Protein AF-A0A1M7CN98-F1 (afdb_monomer_lite)

Sequence (234 aa):
HCIISLCTLFSIPISFFHNKYIFCKPILGRDTKRKKALYYIVGLISFFTLLPFGLKFINFMFYKSEDFYNIISRFFYGTKFNCLGIGTFIGFLFFRNKEYINKILFKYNLLTLVLTILPFVLWFFQFRTDHLNDEIYAVLFAFSIYNIVQHPNIHIDNSITRFLGKISYGIYLYHWIIVIVLVRYIPKMDNIAIYNLVLYSAILSATIFISWISFVTYERFFLNLKKRYDTIKR

Foldseek 3Di:
DLLLLVCLQPDPDCVVVVVVVVVCVVVDDDPPCLVVVLVVLVVVLCCLVCVLVVVVVCCVVPNVDPVVSVVVVCVSVVRLVNLVSLLVNLVSVCVVPVVVVCCVCVVCVVNLVCLQCVLVVCVVVVDDDDPCVSVVSSNSVSSNSVSQPPPPVRDQPDPVSNVCSQLSNQLVVCLVVLLVVLVVPQDDDPPPVVSVVVSVVSSVVVSSVRSVVCSVPVVVVVVVVVVVVVVVVD

Organism: NCBI:txid1302687

Radius of gyration: 21.24 Å; chains: 1; bounding box: 60×47×58 Å

Secondary structure (DSSP, 8-state):
-HHHHHHHHHSTTHHHHHHHHHHTTTT--TTTTHHHHHHHHHHHHHHHHHHHHHHHHHHHHH---HHHHHHHHHHHHHTTHHHHHHHHHHHHHHHHSHHHHHHHHHH-HHHHHHHHHHHHHHHHTT---SS-HHHHHHHHHHHHHHHHHH-TT-----HHHHHHHHHHHHHHHHHHHHHHHHHHHSPPPS-HHHHHHHHHHHHHHHHHHHHHHHHHHHHHHHHHHHHHHHHTT-

Structure (mmCIF, N/CA/C/O backbone):
data_AF-A0A1M7CN98-F1
#
_entry.id   AF-A0A1M7CN98-F1
#
loop_
_atom_site.group_PDB
_atom_site.id
_atom_site.type_symbol
_atom_site.label_atom_id
_atom_site.label_alt_id
_atom_site.label_comp_id
_atom_site.label_asym_id
_atom_site.label_entity_id
_atom_site.label_seq_id
_atom_site.pdbx_PDB_ins_code
_atom_site.Cartn_x
_atom_site.Cartn_y
_atom_site.Cartn_z
_atom_site.occupancy
_atom_site.B_iso_or_equiv
_atom_site.auth_seq_id
_atom_site.auth_comp_id
_atom_site.auth_asym_id
_atom_site.auth_atom_id
_atom_site.pdbx_PDB_model_num
ATOM 1 N N . HIS A 1 1 ? -16.337 -3.698 7.549 1.00 29.44 1 HIS A N 1
ATOM 2 C CA . HIS A 1 1 ? -16.267 -3.928 6.092 1.00 29.44 1 HIS A CA 1
ATOM 3 C C . HIS A 1 1 ? -15.671 -2.727 5.353 1.00 29.44 1 HIS A C 1
ATOM 5 O O . HIS A 1 1 ? -14.762 -2.954 4.572 1.00 29.44 1 HIS A O 1
ATOM 11 N N . CYS A 1 2 ? -16.060 -1.482 5.664 1.00 23.36 2 CYS A N 1
ATOM 12 C CA . CYS A 1 2 ? -15.520 -0.276 5.010 1.00 23.36 2 CYS A CA 1
ATOM 13 C C . CYS A 1 2 ? -14.027 0.024 5.321 1.00 23.36 2 CYS A C 1
ATOM 15 O O . CYS A 1 2 ? -13.242 0.196 4.396 1.00 23.36 2 CYS A O 1
ATOM 17 N N . ILE A 1 3 ? -13.584 -0.086 6.587 1.00 28.44 3 ILE A N 1
ATOM 18 C CA . ILE A 1 3 ? -12.156 0.077 6.984 1.00 28.44 3 ILE A CA 1
ATOM 19 C C . ILE A 1 3 ? -11.229 -0.882 6.210 1.00 28.44 3 ILE A C 1
ATOM 21 O O . ILE A 1 3 ? -10.121 -0.532 5.828 1.00 28.44 3 ILE A O 1
ATOM 25 N N . ILE A 1 4 ? -11.715 -2.090 5.916 1.00 30.48 4 ILE A N 1
ATOM 26 C CA . ILE A 1 4 ? -10.944 -3.143 5.240 1.00 30.48 4 ILE A CA 1
ATOM 27 C C . ILE A 1 4 ? -10.796 -2.845 3.737 1.00 30.48 4 ILE A C 1
ATOM 29 O O . ILE A 1 4 ? -9.824 -3.282 3.135 1.00 30.48 4 ILE A O 1
ATOM 33 N N . SER A 1 5 ? -11.727 -2.086 3.145 1.00 26.69 5 SER A N 1
ATOM 34 C CA . SER A 1 5 ? -11.745 -1.763 1.712 1.00 26.69 5 SER A CA 1
ATOM 35 C C . SER A 1 5 ? -10.930 -0.517 1.348 1.00 26.69 5 SER A C 1
ATOM 37 O O . SER A 1 5 ? -10.594 -0.354 0.180 1.00 26.69 5 SER A O 1
ATOM 39 N N . LEU A 1 6 ? -10.617 0.360 2.313 1.00 29.48 6 LEU A N 1
ATOM 40 C CA . LEU A 1 6 ? -9.651 1.450 2.112 1.00 29.48 6 LEU A CA 1
ATOM 41 C C . LEU A 1 6 ? -8.218 1.024 2.420 1.00 29.48 6 LEU A C 1
ATOM 43 O O . LEU A 1 6 ? -7.299 1.469 1.738 1.00 29.48 6 LEU A O 1
ATOM 47 N N . CYS A 1 7 ? -8.005 0.126 3.388 1.00 31.19 7 CYS A N 1
ATOM 48 C CA . CYS A 1 7 ? -6.660 -0.389 3.636 1.00 31.19 7 CYS A CA 1
ATOM 49 C C . CYS A 1 7 ? -6.089 -1.155 2.426 1.00 31.19 7 CYS A C 1
ATOM 51 O O . CYS A 1 7 ? -4.876 -1.171 2.240 1.00 31.19 7 CYS A O 1
ATOM 53 N N . THR A 1 8 ? -6.935 -1.719 1.555 1.00 35.84 8 THR A N 1
ATOM 54 C CA . THR A 1 8 ? -6.508 -2.359 0.296 1.00 35.84 8 THR A CA 1
ATOM 55 C C . THR A 1 8 ? -6.075 -1.378 -0.798 1.00 35.84 8 THR A C 1
ATOM 57 O O . THR A 1 8 ? -5.519 -1.820 -1.802 1.00 35.84 8 THR A O 1
ATOM 60 N N . LEU A 1 9 ? -6.316 -0.071 -0.639 1.00 30.98 9 LEU A N 1
ATOM 61 C CA . LEU A 1 9 ? -5.957 0.957 -1.625 1.00 30.98 9 LEU A CA 1
ATOM 62 C C . LEU A 1 9 ? -4.551 1.539 -1.408 1.00 30.98 9 LEU A C 1
ATOM 64 O O . LEU A 1 9 ? -3.928 1.939 -2.383 1.00 30.98 9 LEU A O 1
ATOM 68 N N . PHE A 1 10 ? -4.029 1.543 -0.173 1.00 32.62 10 PHE A N 1
ATOM 69 C CA . PHE A 1 10 ? -2.743 2.192 0.145 1.00 32.62 10 PHE A CA 1
ATOM 70 C C . PHE A 1 10 ? -1.689 1.302 0.824 1.00 32.62 10 PHE A C 1
ATOM 72 O O . PHE A 1 10 ? -0.565 1.751 1.032 1.00 32.62 10 PHE A O 1
ATOM 79 N N . SER A 1 11 ? -1.974 0.033 1.137 1.00 30.61 11 SER A N 1
ATOM 80 C CA . SER A 1 11 ? -0.950 -0.905 1.626 1.00 30.61 11 SER A CA 1
ATOM 81 C C . SER A 1 11 ? -1.285 -2.368 1.298 1.00 30.61 11 SER A C 1
ATOM 83 O O . SER A 1 11 ? -2.142 -3.014 1.896 1.00 30.61 11 SER A O 1
ATOM 85 N N . ILE A 1 12 ? -0.572 -2.867 0.292 1.00 39.41 12 ILE A N 1
ATOM 86 C CA . ILE A 1 12 ? -0.012 -4.221 0.132 1.00 39.41 12 ILE A CA 1
ATOM 87 C C . ILE A 1 12 ? -0.037 -5.063 1.441 1.00 39.41 12 ILE A C 1
ATOM 89 O O . ILE A 1 12 ? 0.456 -4.569 2.453 1.00 39.41 12 ILE A O 1
ATOM 93 N N . PRO A 1 13 ? -0.409 -6.365 1.477 1.00 41.41 13 PRO A N 1
ATOM 94 C CA . PRO A 1 13 ? -1.471 -7.125 0.804 1.00 41.41 13 PRO A CA 1
ATOM 95 C C . PRO A 1 13 ? -2.544 -7.644 1.809 1.00 41.41 13 PRO A C 1
ATOM 97 O O . PRO A 1 13 ? -2.438 -8.737 2.364 1.00 41.41 13 PRO A O 1
ATOM 100 N N . ILE A 1 14 ? -3.639 -6.911 2.035 1.00 36.50 14 ILE A N 1
ATOM 101 C CA . ILE A 1 14 ? -4.678 -7.301 3.026 1.00 36.50 14 ILE A CA 1
ATOM 102 C C . ILE A 1 14 ? -5.662 -8.361 2.503 1.00 36.50 14 ILE A C 1
ATOM 104 O O . ILE A 1 14 ? -6.343 -9.040 3.269 1.00 36.50 14 ILE A O 1
ATOM 108 N N . SER A 1 15 ? -5.714 -8.593 1.200 1.00 33.00 15 SER A N 1
ATOM 109 C CA . SER A 1 15 ? -6.588 -9.583 0.548 1.00 33.00 15 SER A CA 1
ATOM 110 C C . SER A 1 15 ? -6.086 -11.024 0.657 1.00 33.00 15 SER A C 1
ATOM 112 O O . SER A 1 15 ? -6.920 -11.931 0.697 1.00 33.00 15 SER A O 1
ATOM 114 N N . PHE A 1 16 ? -4.779 -11.253 0.857 1.00 31.02 16 PHE A N 1
ATOM 115 C CA . PHE A 1 16 ? -4.296 -12.564 1.324 1.00 31.02 16 PHE A CA 1
ATOM 116 C C . PHE A 1 16 ? -4.908 -12.892 2.695 1.00 31.02 16 PHE A C 1
ATOM 118 O O . PHE A 1 16 ? -5.262 -14.033 2.992 1.00 31.02 16 PHE A O 1
ATOM 125 N N . PHE A 1 17 ? -5.145 -11.852 3.498 1.00 34.50 17 PHE A N 1
ATOM 126 C CA . PHE A 1 17 ? -5.865 -11.944 4.753 1.00 34.50 17 PHE A CA 1
ATOM 127 C C . PHE A 1 17 ? -7.387 -11.854 4.607 1.00 34.50 17 PHE A C 1
ATOM 129 O O . PHE A 1 17 ? -8.061 -12.366 5.479 1.00 34.50 17 PHE A O 1
ATOM 136 N N . HIS A 1 18 ? -7.990 -11.325 3.540 1.00 34.50 18 HIS A N 1
ATOM 137 C CA . HIS A 1 18 ? -9.455 -11.385 3.383 1.00 34.50 18 HIS A CA 1
ATOM 138 C C . HIS A 1 18 ? -9.936 -12.837 3.204 1.00 34.50 18 HIS A C 1
ATOM 140 O O . HIS A 1 18 ? -10.950 -13.225 3.786 1.00 34.50 18 HIS A O 1
ATOM 146 N N . ASN A 1 19 ? -9.143 -13.672 2.517 1.00 28.41 19 ASN A N 1
ATOM 147 C CA . ASN A 1 19 ? -9.380 -15.119 2.449 1.00 28.41 19 ASN A CA 1
ATOM 148 C C . ASN A 1 19 ? -8.966 -15.846 3.750 1.00 28.41 19 ASN A C 1
ATOM 150 O O . ASN A 1 19 ? -9.653 -16.770 4.188 1.00 28.41 19 ASN A O 1
ATOM 154 N N . LYS A 1 20 ? -7.915 -15.385 4.452 1.00 30.02 20 LYS A N 1
ATOM 155 C CA . LYS A 1 20 ? -7.485 -15.958 5.749 1.00 30.02 20 LYS A CA 1
ATOM 156 C C . LYS A 1 20 ? -8.295 -15.503 6.973 1.00 30.02 20 LYS A C 1
ATOM 158 O O . LYS A 1 20 ? -8.379 -16.258 7.928 1.00 30.02 20 LYS A O 1
ATOM 163 N N . TYR A 1 21 ? -8.941 -14.339 6.977 1.00 36.22 21 TYR A N 1
ATOM 164 C CA . TYR A 1 21 ? -9.822 -13.858 8.054 1.00 36.22 21 TYR A CA 1
ATOM 165 C C . TYR A 1 21 ? -11.163 -14.593 8.033 1.00 36.22 21 TYR A C 1
ATOM 167 O O . TYR A 1 21 ? -11.787 -14.749 9.080 1.00 36.22 21 TYR A O 1
ATOM 175 N N . ILE A 1 22 ? -11.580 -15.112 6.871 1.00 38.16 22 ILE A N 1
ATOM 176 C CA . ILE A 1 22 ? -12.674 -16.086 6.783 1.00 38.16 22 ILE A CA 1
ATOM 177 C C . ILE A 1 22 ? -12.202 -17.461 7.283 1.00 38.16 22 ILE A C 1
ATOM 179 O O . ILE A 1 22 ? -12.939 -18.111 8.020 1.00 38.16 22 ILE A O 1
ATOM 183 N N . PHE A 1 23 ? -10.951 -17.857 7.015 1.00 30.03 23 PHE A N 1
ATOM 184 C CA . PHE A 1 23 ? -10.357 -19.073 7.596 1.00 30.03 23 PHE A CA 1
ATOM 185 C C . PHE A 1 23 ? -10.085 -18.968 9.111 1.00 30.03 23 PHE A C 1
ATOM 187 O O . PHE A 1 23 ? -10.082 -19.969 9.816 1.00 30.03 23 PHE A O 1
ATOM 194 N N . CYS A 1 24 ? -9.911 -17.754 9.639 1.00 32.72 24 CYS A N 1
ATOM 195 C CA . CYS A 1 24 ? -9.728 -17.459 11.064 1.00 32.72 24 CYS A CA 1
ATOM 196 C C . CYS A 1 24 ? -11.056 -17.122 11.773 1.00 32.72 24 CYS A C 1
ATOM 198 O O . CYS A 1 24 ? -11.091 -16.833 12.970 1.00 32.72 24 CYS A O 1
ATOM 200 N N . LYS A 1 25 ? -12.179 -17.183 11.050 1.00 36.78 25 LYS A N 1
ATOM 201 C CA . LYS A 1 25 ? -13.529 -17.028 11.601 1.00 36.78 25 LYS A CA 1
ATOM 202 C C . LYS A 1 25 ? -13.985 -18.200 12.493 1.00 36.78 25 LYS A C 1
ATOM 204 O O . LYS A 1 25 ? -14.744 -17.926 13.417 1.00 36.78 25 LYS A O 1
ATOM 209 N N . PRO A 1 26 ? -13.528 -19.461 12.326 1.00 35.41 26 PRO A N 1
ATOM 210 C CA . PRO A 1 26 ? -13.838 -20.531 13.275 1.00 35.41 26 PRO A CA 1
ATOM 211 C C . PRO A 1 26 ? -12.985 -20.480 14.557 1.00 35.41 26 PRO A C 1
ATOM 213 O O . PRO A 1 26 ? -13.330 -21.132 15.537 1.00 35.41 26 PRO A O 1
ATOM 216 N N . ILE A 1 27 ? -11.876 -19.725 14.584 1.00 39.34 27 ILE A N 1
ATOM 217 C CA . ILE A 1 27 ? -10.902 -19.762 15.695 1.00 39.34 27 ILE A CA 1
ATOM 218 C C . ILE A 1 27 ? -11.157 -18.654 16.737 1.00 39.34 27 ILE A C 1
ATOM 220 O O . ILE A 1 27 ? -10.889 -18.850 17.931 1.00 39.34 27 ILE A O 1
ATOM 224 N N . LEU A 1 28 ? -11.748 -17.520 16.337 1.00 42.53 28 LEU A N 1
ATOM 225 C CA . LEU A 1 28 ? -12.113 -16.428 17.249 1.00 42.53 28 LEU A CA 1
ATOM 226 C C . LEU A 1 28 ? -13.471 -16.664 17.942 1.00 42.53 28 LEU A C 1
ATOM 228 O O . LEU A 1 28 ? -14.504 -16.109 17.576 1.00 42.53 28 LEU A O 1
ATOM 232 N N . GLY A 1 29 ? -13.430 -17.469 19.007 1.00 38.81 29 GLY A N 1
ATOM 233 C CA . GLY A 1 29 ? -14.454 -17.508 20.060 1.00 38.81 29 GLY A CA 1
ATOM 234 C C . GLY A 1 29 ? -14.499 -16.206 20.882 1.00 38.81 29 GLY A C 1
ATOM 235 O O . GLY A 1 29 ? -13.483 -15.529 21.050 1.00 38.81 29 GLY A O 1
ATOM 236 N N . ARG A 1 30 ? -15.696 -15.861 21.370 1.00 45.16 30 ARG A N 1
ATOM 237 C CA . ARG A 1 30 ? -16.252 -14.496 21.341 1.00 45.16 30 ARG A CA 1
ATOM 238 C C . ARG A 1 30 ? -15.633 -13.432 22.257 1.00 45.16 30 ARG A C 1
ATOM 240 O O . ARG A 1 30 ? -15.610 -12.288 21.811 1.00 45.16 30 ARG A O 1
ATOM 247 N N . ASP A 1 31 ? -15.051 -13.745 23.419 1.00 48.75 31 ASP A N 1
ATOM 248 C CA . ASP A 1 31 ? -14.500 -12.687 24.300 1.00 48.75 31 ASP A CA 1
ATOM 249 C C . ASP A 1 31 ? -13.177 -13.024 25.014 1.00 48.75 31 ASP A C 1
ATOM 251 O O . ASP A 1 31 ? -12.262 -12.197 25.024 1.00 48.75 31 ASP A O 1
ATOM 255 N N . THR A 1 32 ? -12.960 -14.254 25.486 1.00 41.62 32 THR A N 1
ATOM 256 C CA . THR A 1 32 ? -11.735 -14.620 26.237 1.00 41.62 32 THR A CA 1
ATOM 257 C C . THR A 1 32 ? -10.487 -14.803 25.351 1.00 41.62 32 THR A C 1
ATOM 259 O O . THR A 1 32 ? -9.355 -14.717 25.827 1.00 41.62 32 THR A O 1
ATOM 262 N N . LYS A 1 33 ? -10.655 -15.002 24.033 1.00 51.84 33 LYS A N 1
ATOM 263 C CA . LYS A 1 33 ? -9.552 -15.194 23.064 1.00 51.84 33 LYS A CA 1
ATOM 264 C C . LYS A 1 33 ? -8.994 -13.884 22.475 1.00 51.84 33 LYS A C 1
ATOM 266 O O . LYS A 1 33 ? -7.972 -13.914 21.791 1.00 51.84 33 LYS A O 1
ATOM 271 N N . ARG A 1 34 ? -9.600 -12.724 22.769 1.00 58.47 34 ARG A N 1
ATOM 272 C CA . ARG A 1 34 ? -9.213 -11.421 22.181 1.00 58.47 34 ARG A CA 1
ATOM 273 C C . ARG A 1 34 ? -7.854 -10.901 22.660 1.00 58.47 34 ARG A C 1
ATOM 275 O O . ARG A 1 34 ? -7.105 -10.350 21.861 1.00 58.47 34 ARG A O 1
ATOM 282 N N . LYS A 1 35 ? -7.503 -11.103 23.939 1.00 61.03 35 LYS A N 1
ATOM 283 C CA . LYS A 1 35 ? -6.165 -10.748 24.459 1.00 61.03 35 LYS A CA 1
ATOM 284 C C . LYS A 1 35 ? -5.079 -11.652 23.864 1.00 61.03 35 LYS A C 1
ATOM 286 O O . LYS A 1 35 ? -4.031 -11.155 23.473 1.00 61.03 35 LYS A O 1
ATOM 291 N N . LYS A 1 36 ? -5.364 -12.952 23.701 1.00 65.25 36 LYS A N 1
ATOM 292 C CA . LYS A 1 36 ? -4.445 -13.911 23.061 1.00 65.25 36 LYS A CA 1
ATOM 293 C C . LYS A 1 36 ? -4.170 -13.553 21.595 1.00 65.25 36 LYS A C 1
ATOM 295 O O . LYS A 1 36 ? -3.030 -13.642 21.166 1.00 65.25 36 LYS A O 1
ATOM 300 N N . ALA A 1 37 ? -5.171 -13.068 20.854 1.00 66.31 37 ALA A N 1
ATOM 301 C CA . ALA A 1 37 ? -4.988 -12.606 19.474 1.00 66.31 37 ALA A CA 1
ATOM 302 C C . ALA A 1 37 ? -3.969 -11.456 19.348 1.00 66.31 37 ALA A C 1
ATOM 304 O O . ALA A 1 37 ? -3.143 -11.482 18.441 1.00 66.31 37 ALA A O 1
ATOM 305 N N . LEU A 1 38 ? -3.976 -10.493 20.278 1.00 68.88 38 LEU A N 1
ATOM 306 C CA . LEU A 1 38 ? -2.960 -9.432 20.326 1.00 68.88 38 LEU A CA 1
ATOM 307 C C . LEU A 1 38 ? -1.558 -9.995 20.560 1.00 68.88 38 LEU A C 1
ATOM 309 O O . LEU A 1 38 ? -0.638 -9.611 19.847 1.00 68.88 38 LEU A O 1
ATOM 313 N N . TYR A 1 39 ? -1.403 -10.932 21.501 1.00 74.62 39 TYR A N 1
ATOM 314 C CA . TYR A 1 39 ? -0.116 -11.594 21.732 1.00 74.62 39 TYR A CA 1
ATOM 315 C C . TYR A 1 39 ? 0.370 -12.366 20.502 1.00 74.62 39 TYR A C 1
ATOM 317 O O . TYR A 1 39 ? 1.554 -12.306 20.197 1.00 74.62 39 TYR A O 1
ATOM 325 N N . TYR A 1 40 ? -0.519 -13.024 19.751 1.00 74.31 40 TYR A N 1
ATOM 326 C CA . TYR A 1 40 ? -0.137 -13.679 18.495 1.00 74.31 40 TYR A CA 1
ATOM 327 C C . TYR A 1 40 ? 0.285 -12.678 17.413 1.00 74.31 40 TYR A C 1
ATOM 329 O O . TYR A 1 40 ? 1.258 -12.936 16.717 1.00 74.31 40 TYR A O 1
ATOM 337 N N . ILE A 1 41 ? -0.402 -11.537 17.275 1.00 71.25 41 ILE A N 1
ATOM 338 C CA . ILE A 1 41 ? -0.041 -10.501 16.289 1.00 71.25 41 ILE A CA 1
ATOM 339 C C . ILE A 1 41 ? 1.305 -9.862 16.649 1.00 71.25 41 ILE A C 1
ATOM 341 O O . ILE A 1 41 ? 2.180 -9.765 15.796 1.00 71.25 41 ILE A O 1
ATOM 345 N N . VAL A 1 42 ? 1.494 -9.468 17.911 1.00 77.25 42 VAL A N 1
ATOM 346 C CA . VAL A 1 42 ? 2.754 -8.880 18.393 1.00 77.25 42 VAL A CA 1
ATOM 347 C C . VAL A 1 42 ? 3.888 -9.900 18.331 1.00 77.25 42 VAL A C 1
ATOM 349 O O . VAL A 1 42 ? 4.983 -9.562 17.895 1.00 77.25 42 VAL A O 1
ATOM 352 N N . GLY A 1 43 ? 3.623 -11.154 18.704 1.00 77.19 43 GLY A N 1
ATOM 353 C CA . GLY A 1 43 ? 4.581 -12.250 18.590 1.00 77.19 43 GLY A CA 1
ATOM 354 C C . GLY A 1 43 ? 4.991 -12.506 17.142 1.00 77.19 43 GLY A C 1
ATOM 355 O O . GLY A 1 43 ? 6.170 -12.689 16.876 1.00 77.19 43 GLY A O 1
ATOM 356 N N . LEU A 1 44 ? 4.048 -12.437 16.200 1.00 75.81 44 LEU A N 1
ATOM 357 C CA . LEU A 1 44 ? 4.320 -12.580 14.773 1.00 75.81 44 LEU A CA 1
ATOM 358 C C . LEU A 1 44 ? 5.173 -11.420 14.244 1.00 75.81 44 LEU A C 1
ATOM 360 O O . LEU A 1 44 ? 6.172 -11.673 13.584 1.00 75.81 44 LEU A O 1
ATOM 364 N N . ILE A 1 45 ? 4.832 -10.168 14.571 1.00 75.00 45 ILE A N 1
ATOM 365 C CA . ILE A 1 45 ? 5.629 -8.992 14.175 1.00 75.00 45 ILE A CA 1
ATOM 366 C C . ILE A 1 45 ? 7.038 -9.087 14.765 1.00 75.00 45 ILE A C 1
ATOM 368 O O . ILE A 1 45 ? 8.015 -8.971 14.038 1.00 75.00 45 ILE A O 1
ATOM 372 N N . SER A 1 46 ? 7.146 -9.363 16.067 1.00 77.81 46 SER A N 1
ATOM 373 C CA . SER A 1 46 ? 8.432 -9.509 16.754 1.00 77.81 46 SER A CA 1
ATOM 374 C C . SER A 1 46 ? 9.272 -10.630 16.141 1.00 77.81 46 SER A C 1
ATOM 376 O O . SER A 1 46 ? 10.450 -10.434 15.860 1.00 77.81 46 SER A O 1
ATOM 378 N N . PHE A 1 47 ? 8.658 -11.777 15.841 1.00 79.44 47 PHE A N 1
ATOM 379 C CA . PHE A 1 47 ? 9.322 -12.890 15.170 1.00 79.44 47 PHE A CA 1
ATOM 380 C C . PHE A 1 47 ? 9.857 -12.489 13.792 1.00 79.44 47 PHE A C 1
ATOM 382 O O . PHE A 1 47 ? 11.032 -12.709 13.520 1.00 79.44 47 PHE A O 1
ATOM 389 N N . PHE A 1 48 ? 9.041 -11.855 12.944 1.00 73.00 48 PHE A N 1
ATOM 390 C CA . PHE A 1 48 ? 9.468 -11.428 11.608 1.00 73.00 48 PHE A CA 1
ATOM 391 C C . PHE A 1 48 ? 10.536 -10.329 11.634 1.00 73.00 48 PHE A C 1
ATOM 393 O O . PHE A 1 48 ? 11.415 -10.337 10.774 1.00 73.00 48 PHE A O 1
ATOM 400 N N . THR A 1 49 ? 10.519 -9.440 12.629 1.00 74.81 49 THR A N 1
ATOM 401 C CA . THR A 1 49 ? 11.568 -8.430 12.819 1.00 74.81 49 THR A CA 1
ATOM 402 C C . THR A 1 49 ? 12.863 -9.042 13.349 1.00 74.81 49 THR A C 1
ATOM 404 O O . THR A 1 49 ? 13.931 -8.663 12.887 1.00 74.81 49 THR A O 1
ATOM 407 N N . LEU A 1 50 ? 12.804 -9.993 14.287 1.00 76.00 50 LEU A N 1
ATOM 408 C CA . LEU A 1 50 ? 13.989 -10.605 14.907 1.00 76.00 50 LEU A CA 1
ATOM 409 C C . LEU A 1 50 ? 14.669 -11.652 14.019 1.00 76.00 50 LEU A C 1
ATOM 411 O O . LEU A 1 50 ? 15.879 -11.843 14.118 1.00 76.00 50 LEU A O 1
ATOM 415 N N . LEU A 1 51 ? 13.921 -12.316 13.139 1.00 77.19 51 LEU A N 1
ATOM 416 C CA . LEU A 1 51 ? 14.431 -13.358 12.250 1.00 77.19 51 LEU A CA 1
ATOM 417 C C . LEU A 1 51 ? 15.623 -12.902 11.379 1.00 77.19 51 LEU A C 1
ATOM 419 O O . LEU A 1 51 ? 16.640 -13.595 11.407 1.00 77.19 51 LEU A O 1
ATOM 423 N N . PRO A 1 52 ? 15.599 -11.757 10.663 1.00 71.12 52 PRO A N 1
ATOM 424 C CA . PRO A 1 52 ? 16.758 -11.303 9.889 1.00 71.12 52 PRO A CA 1
ATOM 425 C C . PRO A 1 52 ? 17.978 -10.974 10.766 1.00 71.12 52 PRO A C 1
ATOM 427 O O . PRO A 1 52 ? 19.105 -11.250 10.354 1.00 71.12 52 PRO A O 1
ATOM 430 N N . PHE A 1 53 ? 17.781 -10.459 11.988 1.00 74.06 53 PHE A N 1
ATOM 431 C CA . PHE A 1 53 ? 18.878 -10.249 12.945 1.00 74.06 53 PHE A CA 1
ATOM 432 C C . PHE A 1 53 ? 19.475 -11.578 13.423 1.00 74.06 53 PHE A C 1
ATOM 434 O O . PHE A 1 53 ? 20.696 -11.723 13.460 1.00 74.06 53 PHE A O 1
ATOM 441 N N . GLY A 1 54 ? 18.629 -12.568 13.725 1.00 74.31 54 GLY A N 1
ATOM 442 C CA . GLY A 1 54 ? 19.060 -13.917 14.093 1.00 74.31 54 GLY A CA 1
ATOM 443 C C . GLY A 1 54 ? 19.828 -14.609 12.966 1.00 74.31 54 GLY A C 1
ATOM 444 O O . GLY A 1 54 ? 20.890 -15.180 13.202 1.00 74.31 54 GLY A O 1
ATOM 445 N N . LEU A 1 55 ? 19.356 -14.489 11.722 1.00 74.12 55 LEU A N 1
ATOM 446 C CA . LEU A 1 55 ? 20.057 -15.019 10.551 1.00 74.12 55 LEU A CA 1
ATOM 447 C C . LEU A 1 55 ? 21.399 -14.322 10.312 1.00 74.12 55 LEU A C 1
ATOM 449 O O . LEU A 1 55 ? 22.373 -14.997 9.992 1.00 74.12 55 LEU A O 1
ATOM 453 N N . LYS A 1 56 ? 21.484 -13.000 10.516 1.00 71.94 56 LYS A N 1
ATOM 454 C CA . LYS A 1 56 ? 22.752 -12.257 10.443 1.00 71.94 56 LYS A CA 1
ATOM 455 C C . LYS A 1 56 ? 23.758 -12.763 11.482 1.00 71.94 56 LYS A C 1
ATOM 457 O O . LYS A 1 56 ? 24.931 -12.933 11.163 1.00 71.94 56 LYS A O 1
ATOM 462 N N . PHE A 1 57 ? 23.294 -13.036 12.702 1.00 76.62 57 PHE A N 1
ATOM 463 C CA . PHE A 1 57 ? 24.121 -13.552 13.792 1.00 76.62 57 PHE A CA 1
ATOM 464 C C . PHE A 1 57 ? 24.627 -14.979 13.521 1.00 76.62 57 PHE A C 1
ATOM 466 O O . PHE A 1 57 ? 25.808 -15.261 13.704 1.00 76.62 57 PHE A O 1
ATOM 473 N N . ILE A 1 58 ? 23.765 -15.867 13.012 1.00 73.69 58 ILE A N 1
ATOM 474 C CA . ILE A 1 58 ? 24.149 -17.240 12.641 1.00 73.69 58 ILE A CA 1
ATOM 475 C C . ILE A 1 58 ? 25.128 -17.237 11.459 1.00 73.69 58 ILE A C 1
ATOM 477 O O . ILE A 1 58 ? 26.107 -17.979 11.486 1.00 73.69 58 ILE A O 1
ATOM 481 N N . ASN A 1 59 ? 24.913 -16.381 10.453 1.00 71.19 59 ASN A N 1
ATOM 482 C CA . ASN A 1 59 ? 25.820 -16.249 9.307 1.00 71.19 59 ASN A CA 1
ATOM 483 C C . ASN A 1 59 ? 27.212 -15.763 9.744 1.00 71.19 59 ASN A C 1
ATOM 485 O O . ASN A 1 59 ? 28.223 -16.294 9.300 1.00 71.19 59 ASN A O 1
ATOM 489 N N . PHE A 1 60 ? 27.265 -14.806 10.678 1.00 70.88 60 PHE A N 1
ATOM 490 C CA . PHE A 1 60 ? 28.520 -14.341 11.272 1.00 70.88 60 PHE A CA 1
ATOM 491 C C . PHE A 1 60 ? 29.265 -15.455 12.031 1.00 70.88 60 PHE A C 1
ATOM 493 O O . PHE A 1 60 ? 30.491 -15.507 11.975 1.00 70.88 60 PHE A O 1
ATOM 500 N N . MET A 1 61 ? 28.537 -16.353 12.707 1.00 70.31 61 MET A N 1
ATOM 501 C CA . MET A 1 61 ? 29.125 -17.417 13.531 1.00 70.31 61 MET A CA 1
ATOM 502 C C . MET A 1 61 ? 29.500 -18.700 12.771 1.00 70.31 61 MET A C 1
ATOM 504 O O . MET A 1 61 ? 30.486 -19.329 13.141 1.00 70.31 61 MET A O 1
ATOM 508 N N . PHE A 1 62 ? 28.743 -19.119 11.747 1.00 68.50 62 PHE A N 1
ATOM 509 C CA . PHE A 1 62 ? 28.879 -20.471 11.169 1.00 68.50 62 PHE A CA 1
ATOM 510 C C . PHE A 1 62 ? 29.254 -20.523 9.684 1.00 68.50 62 PHE A C 1
ATOM 512 O O . PHE A 1 62 ? 30.024 -21.392 9.286 1.00 68.50 62 PHE A O 1
ATOM 519 N N . TYR A 1 63 ? 28.712 -19.636 8.851 1.00 59.69 63 TYR A N 1
ATOM 520 C CA . TYR A 1 63 ? 28.791 -19.747 7.393 1.00 59.69 63 TYR A CA 1
ATOM 521 C C . TYR A 1 63 ? 29.158 -18.378 6.819 1.00 59.69 63 TYR A C 1
ATOM 523 O O . TYR A 1 63 ? 28.297 -17.539 6.606 1.00 59.69 63 TYR A O 1
ATOM 531 N N . LYS A 1 64 ? 30.433 -18.124 6.508 1.00 63.44 64 LYS A N 1
ATOM 532 C CA . LYS A 1 64 ? 30.870 -16.919 5.763 1.00 63.44 64 LYS A CA 1
ATOM 533 C C . LYS A 1 64 ? 30.371 -16.898 4.296 1.00 63.44 64 LYS A C 1
ATOM 535 O O . LYS A 1 64 ? 31.062 -16.405 3.413 1.00 63.44 64 LYS A O 1
ATOM 540 N N . SER A 1 65 ? 29.203 -17.465 3.996 1.00 63.97 65 SER A N 1
ATOM 541 C CA . SER A 1 65 ? 28.575 -17.390 2.677 1.00 63.97 65 SER A CA 1
ATOM 542 C C . SER A 1 65 ? 27.701 -16.140 2.603 1.00 63.97 65 SER A C 1
ATOM 544 O O . SER A 1 65 ? 26.651 -16.069 3.246 1.00 63.97 65 SER A O 1
ATOM 546 N N . GLU A 1 66 ? 28.117 -15.143 1.825 1.00 68.31 66 GLU A N 1
ATOM 547 C CA . GLU A 1 66 ? 27.353 -13.899 1.666 1.00 68.31 66 GLU A CA 1
ATOM 548 C C . GLU A 1 66 ? 26.055 -14.097 0.862 1.00 68.31 66 GLU A C 1
ATOM 550 O O . GLU A 1 66 ? 25.061 -13.404 1.093 1.00 68.31 66 GLU A O 1
ATOM 555 N N . ASP A 1 67 ? 26.016 -15.094 -0.026 1.00 70.94 67 ASP A N 1
ATOM 556 C CA . ASP A 1 67 ? 24.919 -15.272 -0.982 1.00 70.94 67 ASP A CA 1
ATOM 557 C C . ASP A 1 67 ? 23.595 -15.691 -0.328 1.00 70.94 67 ASP A C 1
ATOM 559 O O . ASP A 1 67 ? 22.548 -15.097 -0.600 1.00 70.94 67 ASP A O 1
ATOM 563 N N . PHE A 1 68 ? 23.618 -16.668 0.586 1.00 71.44 68 PHE A N 1
ATOM 564 C CA . PHE A 1 68 ? 22.400 -17.150 1.250 1.00 71.44 68 PHE A CA 1
ATOM 565 C C . PHE A 1 68 ? 21.762 -16.077 2.139 1.00 71.44 68 PHE A C 1
ATOM 567 O O . PHE A 1 68 ? 20.544 -15.883 2.101 1.00 71.44 68 PHE A O 1
ATOM 574 N N . TYR A 1 69 ? 22.571 -15.331 2.895 1.00 72.25 69 TYR A N 1
ATOM 575 C CA . TYR A 1 69 ? 22.082 -14.220 3.712 1.00 72.25 69 TYR A CA 1
ATOM 576 C C . TYR A 1 69 ? 21.464 -13.112 2.850 1.00 72.25 69 TYR A C 1
ATOM 578 O O . TYR A 1 69 ? 20.393 -12.596 3.181 1.00 72.25 69 TYR A O 1
ATOM 586 N N . ASN A 1 70 ? 22.083 -12.778 1.715 1.00 72.38 70 ASN A N 1
ATOM 587 C CA . ASN A 1 70 ? 21.565 -11.769 0.793 1.00 72.38 70 ASN A CA 1
ATOM 588 C C . ASN A 1 70 ? 20.235 -12.191 0.152 1.00 72.38 70 ASN A C 1
ATOM 590 O O . ASN A 1 70 ? 19.328 -11.368 0.030 1.00 72.38 70 ASN A O 1
ATOM 594 N N . ILE A 1 71 ? 20.070 -13.465 -0.213 1.00 74.06 71 ILE A N 1
ATOM 595 C CA . ILE A 1 71 ? 18.808 -13.978 -0.769 1.00 74.06 71 ILE A CA 1
ATOM 596 C C . ILE A 1 71 ? 17.695 -13.933 0.283 1.00 74.06 71 ILE A C 1
ATOM 598 O O . ILE A 1 71 ? 16.604 -13.428 0.008 1.00 74.06 71 ILE A O 1
ATOM 602 N N . ILE A 1 72 ? 17.968 -14.416 1.500 1.00 72.81 72 ILE A N 1
ATOM 603 C CA . ILE A 1 72 ? 16.958 -14.470 2.559 1.00 72.81 72 ILE A CA 1
ATOM 604 C C . ILE A 1 72 ? 16.594 -13.058 3.028 1.00 72.81 72 ILE A C 1
ATOM 606 O O . ILE A 1 72 ? 15.414 -12.726 3.100 1.00 72.81 72 ILE A O 1
ATOM 610 N N . SER A 1 73 ? 17.573 -12.186 3.274 1.00 69.00 73 SER A N 1
ATOM 611 C CA . SER A 1 73 ? 17.295 -10.798 3.659 1.00 69.00 73 SER A CA 1
ATOM 612 C C . SER A 1 73 ? 16.469 -10.071 2.592 1.00 69.00 73 SER A C 1
ATOM 614 O O . SER A 1 73 ? 15.440 -9.486 2.927 1.00 69.00 73 SER A O 1
ATOM 616 N N . ARG A 1 74 ? 16.809 -10.189 1.300 1.00 70.44 74 ARG A N 1
ATOM 617 C CA . ARG A 1 74 ? 16.008 -9.610 0.203 1.00 70.44 74 ARG A CA 1
ATOM 618 C C . ARG A 1 74 ? 14.579 -10.145 0.165 1.00 70.44 74 ARG A C 1
ATOM 620 O O . ARG A 1 74 ? 13.662 -9.377 -0.109 1.00 70.44 74 ARG A O 1
ATOM 627 N N . PHE A 1 75 ? 14.368 -11.423 0.470 1.00 70.06 75 PHE A N 1
ATOM 628 C CA . PHE A 1 75 ? 13.030 -12.005 0.547 1.00 70.06 75 PHE A CA 1
ATOM 629 C C . PHE A 1 75 ? 12.215 -11.435 1.721 1.00 70.06 75 PHE A C 1
ATOM 631 O O . PHE A 1 75 ? 11.063 -11.039 1.543 1.00 70.06 75 PHE A O 1
ATOM 638 N N . PHE A 1 76 ? 12.806 -11.335 2.916 1.00 67.75 76 PHE A N 1
ATOM 639 C CA . PHE A 1 76 ? 12.121 -10.802 4.102 1.00 67.75 76 PHE A CA 1
ATOM 640 C C . PHE A 1 76 ? 11.836 -9.297 3.991 1.00 67.75 76 PHE A C 1
ATOM 642 O O . PHE A 1 76 ? 10.716 -8.871 4.273 1.00 67.75 76 PHE A O 1
ATOM 649 N N . TYR A 1 77 ? 12.791 -8.501 3.502 1.00 67.00 77 TYR A N 1
ATOM 650 C CA . TYR A 1 77 ? 12.565 -7.076 3.232 1.00 67.00 77 TYR A CA 1
ATOM 651 C C . TYR A 1 77 ? 11.596 -6.861 2.056 1.00 67.00 77 TYR A C 1
ATOM 653 O O . TYR A 1 77 ? 10.732 -5.988 2.112 1.00 67.00 77 TYR A O 1
ATOM 661 N N . GLY A 1 78 ? 11.670 -7.690 1.009 1.00 61.47 78 GLY A N 1
ATOM 662 C CA . GLY A 1 78 ? 10.821 -7.573 -0.180 1.00 61.47 78 GLY A CA 1
ATOM 663 C C . GLY A 1 78 ? 9.352 -7.937 0.051 1.00 61.47 78 GLY A C 1
ATOM 664 O O . GLY A 1 78 ? 8.468 -7.391 -0.607 1.00 61.47 78 GLY A O 1
ATOM 665 N N . THR A 1 79 ? 9.063 -8.823 1.005 1.00 64.75 79 THR A N 1
ATOM 666 C CA . THR A 1 79 ? 7.695 -9.289 1.290 1.00 64.75 79 THR A CA 1
ATOM 667 C C . THR A 1 79 ? 6.875 -8.331 2.161 1.00 64.75 79 THR A C 1
ATOM 669 O O . THR A 1 79 ? 5.659 -8.499 2.260 1.00 64.75 79 THR A O 1
ATOM 672 N N . LYS A 1 80 ? 7.500 -7.300 2.756 1.00 71.88 80 LYS A N 1
ATOM 673 C CA . LYS A 1 80 ? 6.844 -6.236 3.548 1.00 71.88 80 LYS A CA 1
ATOM 674 C C . LYS A 1 80 ? 5.870 -6.749 4.626 1.00 71.88 80 LYS A C 1
ATOM 676 O O . LYS A 1 80 ? 4.877 -6.093 4.950 1.00 71.88 80 LYS A O 1
ATOM 681 N N . PHE A 1 81 ? 6.150 -7.914 5.220 1.00 71.81 81 PHE A N 1
ATOM 682 C CA . PHE A 1 81 ? 5.282 -8.512 6.245 1.00 71.81 81 PHE A CA 1
ATOM 683 C C . PHE A 1 81 ? 5.122 -7.627 7.489 1.00 71.81 81 PHE A C 1
ATOM 685 O O . PHE A 1 81 ? 4.029 -7.577 8.059 1.00 71.81 81 PHE A O 1
ATOM 692 N N . ASN A 1 82 ? 6.169 -6.886 7.871 1.00 73.56 82 ASN A N 1
ATOM 693 C CA . ASN A 1 82 ? 6.142 -5.968 9.013 1.00 73.56 82 ASN A CA 1
ATOM 694 C C . ASN A 1 82 ? 5.056 -4.895 8.855 1.00 73.56 82 ASN A C 1
ATOM 696 O O . ASN A 1 82 ? 4.242 -4.705 9.758 1.00 73.56 82 ASN A O 1
ATOM 700 N N . CYS A 1 83 ? 4.970 -4.258 7.685 1.00 78.88 83 CYS A N 1
ATOM 701 C CA . CYS A 1 83 ? 3.971 -3.226 7.395 1.00 78.88 83 CYS A CA 1
ATOM 702 C C . CYS A 1 83 ? 2.540 -3.765 7.480 1.00 78.88 83 CYS A C 1
ATOM 704 O O . CYS A 1 83 ? 1.669 -3.132 8.079 1.00 78.88 83 CYS A O 1
ATOM 706 N N . LEU A 1 84 ? 2.297 -4.964 6.936 1.00 75.19 84 LEU A N 1
ATOM 707 C CA . LEU A 1 84 ? 0.991 -5.619 7.038 1.00 75.19 84 LEU A CA 1
ATOM 708 C C . LEU A 1 84 ? 0.634 -5.940 8.499 1.00 75.19 84 LEU A C 1
ATOM 710 O O . LEU A 1 84 ? -0.509 -5.735 8.924 1.00 75.19 84 LEU A O 1
ATOM 714 N N . GLY A 1 85 ? 1.604 -6.419 9.279 1.00 77.25 85 GLY A N 1
ATOM 715 C CA . GLY A 1 85 ? 1.439 -6.673 10.707 1.00 77.25 85 GLY A CA 1
ATOM 716 C C . GLY A 1 85 ? 1.074 -5.405 11.481 1.00 77.25 85 GLY A C 1
ATOM 717 O O . GLY A 1 85 ? 0.094 -5.406 12.226 1.00 77.25 85 GLY A O 1
ATOM 718 N N . ILE A 1 86 ? 1.796 -4.308 11.245 1.00 80.00 86 ILE A N 1
ATOM 719 C CA . ILE A 1 86 ? 1.555 -2.997 11.863 1.00 80.00 86 ILE A CA 1
ATOM 720 C C . ILE A 1 86 ? 0.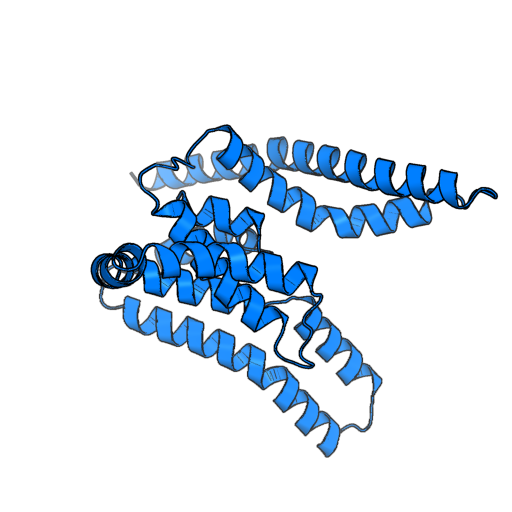154 -2.478 11.524 1.00 80.00 86 ILE A C 1
ATOM 722 O O . ILE A 1 86 ? -0.604 -2.126 12.429 1.00 80.00 86 ILE A O 1
ATOM 726 N N . GLY A 1 87 ? -0.239 -2.494 10.246 1.00 80.88 87 GLY A N 1
ATOM 727 C CA . GLY A 1 87 ? -1.575 -2.056 9.829 1.00 80.88 87 GLY A CA 1
ATOM 728 C C . GLY A 1 87 ? -2.690 -2.889 10.471 1.00 80.88 87 GLY A C 1
ATOM 729 O O . GLY A 1 87 ? -3.695 -2.351 10.940 1.00 80.88 87 GLY A O 1
ATOM 730 N N . THR A 1 88 ? -2.483 -4.203 10.576 1.00 77.50 88 THR A N 1
ATOM 731 C CA . THR A 1 88 ? -3.406 -5.121 11.260 1.00 77.50 88 THR A CA 1
ATOM 732 C C . THR A 1 88 ? -3.511 -4.818 12.753 1.00 77.50 88 THR A C 1
ATOM 734 O O . THR A 1 88 ? -4.611 -4.777 13.309 1.00 77.50 88 THR A O 1
ATOM 737 N N . PHE A 1 89 ? -2.373 -4.597 13.408 1.00 80.06 89 PHE A N 1
ATOM 738 C CA . PHE A 1 89 ? -2.294 -4.287 14.829 1.00 80.06 89 PHE A CA 1
ATOM 739 C C . PHE A 1 89 ? -3.015 -2.974 15.159 1.00 80.06 89 PHE A C 1
ATOM 741 O O . PHE A 1 89 ? -3.879 -2.949 16.039 1.0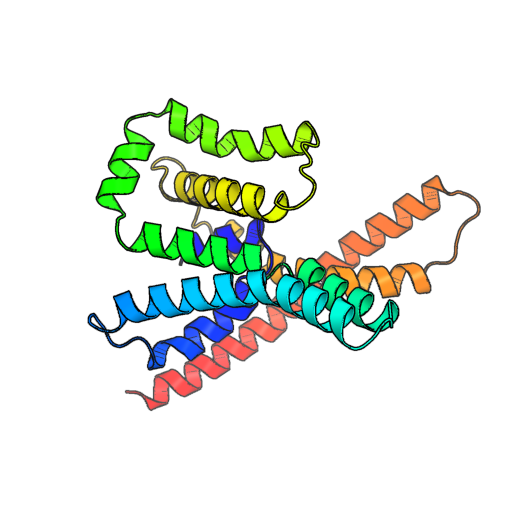0 80.06 89 PHE A O 1
ATOM 748 N N . ILE A 1 90 ? -2.729 -1.912 14.403 1.00 81.62 90 ILE A N 1
ATOM 749 C CA . ILE A 1 90 ? -3.362 -0.598 14.556 1.00 81.62 90 ILE A CA 1
ATOM 750 C C . ILE A 1 90 ? -4.872 -0.692 14.294 1.00 81.62 90 ILE A C 1
ATOM 752 O O . ILE A 1 90 ? -5.672 -0.226 15.106 1.00 81.62 90 ILE A O 1
ATOM 756 N N . GLY A 1 91 ? -5.288 -1.380 13.226 1.00 80.00 91 GLY A N 1
ATOM 757 C CA . GLY A 1 91 ? -6.705 -1.598 12.925 1.00 80.00 91 GLY A CA 1
ATOM 758 C C . GLY A 1 91 ? -7.449 -2.362 14.029 1.00 80.00 91 GLY A C 1
ATOM 759 O O . GLY A 1 91 ? -8.592 -2.030 14.359 1.00 80.00 91 GLY A O 1
ATOM 760 N N . PHE A 1 92 ? -6.804 -3.353 14.651 1.00 77.38 92 PHE A N 1
ATOM 761 C CA . PHE A 1 92 ? -7.371 -4.070 15.794 1.00 77.38 92 PHE A CA 1
ATOM 762 C C . PHE A 1 92 ? -7.488 -3.177 17.038 1.00 77.38 92 PHE A C 1
ATOM 764 O O . PHE A 1 92 ? -8.510 -3.215 17.729 1.00 77.38 92 PHE A O 1
ATOM 771 N N . LEU A 1 93 ? -6.475 -2.347 17.311 1.00 77.25 93 LEU A N 1
ATOM 772 C CA . LEU A 1 93 ? -6.490 -1.385 18.416 1.00 77.25 93 LEU A CA 1
ATOM 773 C C . LEU A 1 93 ? -7.658 -0.397 18.271 1.00 77.25 93 LEU A C 1
ATOM 775 O O . LEU A 1 93 ? -8.412 -0.182 19.224 1.00 77.25 93 LEU A O 1
ATOM 779 N N . PHE A 1 94 ? -7.857 0.122 17.059 1.00 81.06 94 PHE A N 1
ATOM 780 C CA . PHE A 1 94 ? -8.967 1.004 16.715 1.00 81.06 94 PHE A CA 1
ATOM 781 C C . PHE A 1 94 ? -10.326 0.343 16.879 1.00 81.06 94 PHE A C 1
ATOM 783 O O . PHE A 1 94 ? -11.252 0.974 17.377 1.00 81.06 94 PHE A O 1
ATOM 790 N N . PHE A 1 95 ? -10.466 -0.935 16.523 1.00 76.81 95 PHE A N 1
ATOM 791 C CA . PHE A 1 95 ? -11.727 -1.643 16.726 1.00 76.81 95 PHE A CA 1
ATOM 792 C C . PHE A 1 95 ? -12.096 -1.777 18.210 1.00 76.81 95 PHE A C 1
ATOM 794 O O . PHE A 1 95 ? -13.283 -1.749 18.538 1.00 76.81 95 PHE A O 1
ATOM 801 N N . ARG A 1 96 ? -11.100 -1.911 19.095 1.00 74.38 96 ARG A N 1
ATOM 802 C CA . ARG A 1 96 ? -11.314 -2.125 20.531 1.00 74.38 96 ARG A CA 1
ATOM 803 C C . ARG A 1 96 ? -11.641 -0.841 21.294 1.00 74.38 96 ARG A C 1
ATOM 805 O O . ARG A 1 96 ? -12.522 -0.871 22.142 1.00 74.38 96 ARG A O 1
ATOM 812 N N . ASN A 1 97 ? -10.960 0.262 20.989 1.00 75.44 97 ASN A N 1
ATOM 813 C CA . ASN A 1 97 ? -11.023 1.501 21.777 1.00 75.44 97 ASN A CA 1
ATOM 814 C C . ASN A 1 97 ? -11.629 2.676 20.985 1.00 75.44 97 ASN A C 1
ATOM 816 O O . ASN A 1 97 ? -11.168 3.811 21.112 1.00 75.44 97 ASN A O 1
ATOM 820 N N . LYS A 1 98 ? -12.647 2.405 20.156 1.00 73.50 98 LYS A N 1
ATOM 821 C CA . LYS A 1 98 ? -13.237 3.380 19.218 1.00 73.50 98 LYS A CA 1
ATOM 822 C C . LYS A 1 98 ? -13.596 4.716 19.868 1.00 73.50 98 LYS A C 1
ATOM 824 O O . LYS A 1 98 ? -13.239 5.756 19.333 1.00 73.50 98 LYS A O 1
ATOM 829 N N . GLU A 1 99 ? -14.266 4.690 21.020 1.00 77.25 99 GLU A N 1
ATOM 830 C CA . GLU A 1 99 ? -14.750 5.909 21.684 1.00 77.25 99 GLU A CA 1
ATOM 831 C C . GLU A 1 99 ? -13.610 6.796 22.191 1.00 77.25 99 GLU A C 1
ATOM 833 O O . GLU A 1 99 ? -13.593 7.996 21.927 1.00 77.25 99 GLU A O 1
ATOM 838 N N . TYR A 1 100 ? -12.620 6.206 22.866 1.00 77.38 100 TYR A N 1
ATOM 839 C CA . TYR A 1 100 ? -11.471 6.946 23.390 1.00 77.38 100 TYR A CA 1
ATOM 840 C C . TYR A 1 100 ? -10.623 7.548 22.263 1.00 77.38 100 TYR A C 1
ATOM 842 O O . TYR A 1 100 ? -10.229 8.712 22.317 1.00 77.38 100 TYR A O 1
ATOM 850 N N . ILE A 1 101 ? -10.382 6.761 21.214 1.00 78.06 101 ILE A N 1
ATOM 851 C CA . ILE A 1 101 ? -9.548 7.164 20.082 1.00 78.06 101 ILE A CA 1
ATOM 852 C C . ILE A 1 101 ? -10.249 8.242 19.249 1.00 78.06 101 ILE A C 1
ATOM 854 O O . ILE A 1 101 ? -9.625 9.249 18.920 1.00 78.06 101 ILE A O 1
ATOM 858 N N . ASN A 1 102 ? -11.555 8.104 19.000 1.00 78.31 102 ASN A N 1
ATOM 859 C CA . ASN A 1 102 ? -12.343 9.152 18.351 1.00 78.31 102 ASN A CA 1
ATOM 860 C C . ASN A 1 102 ? -12.355 10.437 19.182 1.00 78.31 102 ASN A C 1
ATOM 862 O O . ASN A 1 102 ? -12.169 11.516 18.628 1.00 78.31 102 ASN A O 1
ATOM 866 N N . LYS A 1 103 ? -12.501 10.344 20.508 1.00 78.81 103 LYS A N 1
ATOM 867 C CA . LYS A 1 103 ? -12.482 11.525 21.377 1.00 78.81 103 LYS A CA 1
ATOM 868 C C . LYS A 1 103 ? -11.162 12.290 21.280 1.00 78.81 103 LYS A C 1
ATOM 870 O O . LYS A 1 103 ? -11.191 13.512 21.283 1.00 78.81 103 LYS A O 1
ATOM 875 N N . ILE A 1 104 ? -10.019 11.611 21.179 1.00 78.19 104 ILE A N 1
ATOM 876 C CA . ILE A 1 104 ? -8.714 12.275 21.025 1.00 78.19 104 ILE A CA 1
ATOM 877 C C . ILE A 1 104 ? -8.555 12.874 19.624 1.00 78.19 104 ILE A C 1
ATOM 879 O O . ILE A 1 104 ? -8.187 14.041 19.506 1.00 78.19 104 ILE A O 1
ATOM 883 N N . LEU A 1 105 ? -8.845 12.101 18.576 1.00 76.75 105 LEU A N 1
ATOM 884 C CA . LEU A 1 105 ? -8.627 12.525 17.189 1.00 76.75 105 LEU A CA 1
ATOM 885 C C . LEU A 1 105 ? -9.560 13.672 16.779 1.00 76.75 105 LEU A C 1
ATOM 887 O O . LEU A 1 105 ? -9.095 14.667 16.228 1.00 76.75 105 LEU A O 1
ATOM 891 N N . PHE A 1 106 ? -10.851 13.590 17.116 1.00 74.38 106 PHE A N 1
ATOM 892 C CA . PHE A 1 106 ? -11.840 14.610 16.747 1.00 74.38 106 PHE A CA 1
ATOM 893 C C . PHE A 1 106 ? -11.859 15.827 17.674 1.00 74.38 106 PHE A C 1
ATOM 895 O O . PHE A 1 106 ? -12.364 16.875 17.280 1.00 74.38 106 PHE A O 1
ATOM 902 N N . LYS A 1 107 ? -11.281 15.742 18.882 1.00 75.88 107 LYS A N 1
ATOM 903 C CA . LYS A 1 107 ? -11.113 16.922 19.749 1.00 75.88 107 LYS A CA 1
ATOM 904 C C . LYS A 1 107 ? -10.171 17.950 19.124 1.00 75.88 107 LYS A C 1
ATOM 906 O O . LYS A 1 107 ? -10.359 19.146 19.322 1.00 75.88 107 LYS A O 1
ATOM 911 N N . TYR A 1 108 ? -9.177 17.491 18.368 1.00 78.31 108 TYR A N 1
ATOM 912 C CA . TYR A 1 108 ? -8.199 18.348 17.713 1.00 78.31 108 TYR A CA 1
ATOM 913 C C . TYR A 1 108 ? -8.333 18.207 16.197 1.00 78.31 108 TYR A C 1
ATOM 915 O O . TYR A 1 108 ? -7.648 17.397 15.576 1.00 78.31 108 TYR A O 1
ATOM 923 N N . ASN A 1 109 ? -9.190 19.027 15.581 1.00 78.44 109 ASN A N 1
ATOM 924 C CA . ASN A 1 109 ? -9.386 19.016 14.124 1.00 78.44 109 ASN A CA 1
ATOM 925 C C . ASN A 1 109 ? -8.053 19.182 13.356 1.00 78.44 109 ASN A C 1
ATOM 927 O O . ASN A 1 109 ? -7.818 18.528 12.342 1.00 78.44 109 ASN A O 1
ATOM 931 N N . LEU A 1 110 ? -7.127 19.975 13.913 1.00 81.06 110 LEU A N 1
ATOM 932 C CA . LEU A 1 110 ? -5.756 20.117 13.411 1.00 81.06 110 LEU A CA 1
ATOM 933 C C . LEU A 1 110 ? -4.967 18.802 13.432 1.00 81.06 110 LEU A C 1
ATOM 935 O O . LEU A 1 110 ? -4.277 18.503 12.465 1.00 81.06 110 LEU A O 1
ATOM 939 N N . LEU A 1 111 ? -5.079 17.995 14.491 1.00 83.06 111 LEU A N 1
ATOM 940 C CA . LEU A 1 111 ? -4.382 16.708 14.591 1.00 83.06 111 LEU A CA 1
ATOM 941 C C . LEU A 1 111 ? -4.854 15.747 13.496 1.00 83.06 111 LEU A C 1
ATOM 943 O O . LEU A 1 111 ? -4.038 15.074 12.873 1.00 83.06 111 LEU A O 1
ATOM 947 N N . THR A 1 112 ? -6.163 15.714 13.240 1.00 81.75 112 THR A N 1
ATOM 948 C CA . THR A 1 112 ? -6.749 14.889 12.176 1.00 81.75 112 THR A CA 1
ATOM 949 C C . THR A 1 112 ? -6.208 15.298 10.806 1.00 81.75 112 THR A C 1
ATOM 951 O O . THR A 1 112 ? -5.728 14.441 10.063 1.00 81.75 112 THR A O 1
ATOM 954 N N . LEU A 1 113 ? -6.206 16.602 10.508 1.00 84.94 113 LEU A N 1
ATOM 955 C CA . LEU A 1 113 ? -5.698 17.147 9.248 1.00 84.94 113 LEU A CA 1
ATOM 956 C C . LEU A 1 113 ? -4.197 16.878 9.073 1.00 84.94 113 LEU A C 1
ATOM 958 O O . LEU A 1 113 ? -3.783 16.353 8.037 1.00 84.94 113 LEU A O 1
ATOM 962 N N . VAL A 1 114 ? -3.393 17.151 10.106 1.00 87.88 114 VAL A N 1
ATOM 963 C CA . VAL A 1 114 ? -1.948 16.891 10.101 1.00 87.88 114 VAL A CA 1
ATOM 964 C C . VAL A 1 114 ? -1.678 15.414 9.846 1.00 87.88 114 VAL A C 1
ATOM 966 O O . VAL A 1 114 ? -0.947 15.101 8.915 1.00 87.88 114 VAL A O 1
ATOM 969 N N . LEU A 1 115 ? -2.308 14.501 10.589 1.00 86.06 115 LEU A N 1
ATOM 970 C CA . LEU A 1 115 ? -2.104 13.062 10.406 1.00 86.06 115 LEU A CA 1
ATOM 971 C C . LEU A 1 115 ? -2.473 12.594 8.995 1.00 86.06 115 LEU A C 1
ATOM 973 O O . LEU A 1 115 ? -1.764 11.761 8.442 1.00 86.06 115 LEU A O 1
ATOM 977 N N . THR A 1 116 ? -3.528 13.146 8.387 1.00 85.19 116 THR A N 1
ATOM 978 C CA . THR A 1 116 ? -3.911 12.782 7.014 1.00 85.19 116 THR A CA 1
ATOM 979 C C . THR A 1 116 ? -2.942 13.289 5.949 1.00 85.19 116 THR A C 1
ATOM 981 O O . THR A 1 116 ? -2.686 12.564 4.991 1.00 85.19 116 THR A O 1
ATOM 984 N N . ILE A 1 117 ? -2.385 14.493 6.110 1.00 88.50 117 ILE A N 1
ATOM 985 C CA . ILE A 1 117 ? -1.533 15.153 5.106 1.00 88.50 117 ILE A CA 1
ATOM 986 C C . ILE A 1 117 ? -0.060 14.750 5.254 1.00 88.50 117 ILE A C 1
ATOM 988 O O . ILE A 1 117 ? 0.649 14.609 4.257 1.00 88.50 117 ILE A O 1
ATOM 992 N N . LEU A 1 118 ? 0.394 14.504 6.484 1.00 89.25 118 LEU A N 1
ATOM 993 C CA . LEU A 1 118 ? 1.778 14.173 6.817 1.00 89.25 118 LEU A CA 1
ATOM 994 C C . LEU A 1 118 ? 2.397 13.052 5.959 1.00 89.25 118 LEU A C 1
ATOM 996 O O . LEU A 1 118 ? 3.499 13.274 5.457 1.00 89.25 118 LEU A O 1
ATOM 1000 N N . PRO A 1 119 ? 1.756 11.886 5.722 1.00 86.69 119 PRO A N 1
ATOM 1001 C CA . PRO A 1 119 ? 2.369 10.846 4.893 1.00 86.69 119 PRO A CA 1
ATOM 1002 C C . PRO A 1 119 ? 2.595 11.295 3.444 1.00 86.69 119 PRO A C 1
ATOM 1004 O O . PRO A 1 119 ? 3.601 10.920 2.848 1.00 86.69 119 PRO A O 1
ATOM 1007 N N . PHE A 1 120 ? 1.710 12.128 2.886 1.00 86.31 120 PHE A N 1
ATOM 1008 C CA . PHE A 1 120 ? 1.869 12.659 1.528 1.00 86.31 120 PHE A CA 1
ATOM 1009 C C . PHE A 1 120 ? 3.000 13.684 1.448 1.00 86.31 120 PHE A C 1
ATOM 1011 O O . PHE A 1 120 ? 3.769 13.671 0.490 1.00 86.31 120 PHE A O 1
ATOM 1018 N N . VAL A 1 121 ? 3.139 14.529 2.473 1.00 88.81 121 VAL A N 1
ATOM 1019 C CA . VAL A 1 121 ? 4.242 15.494 2.573 1.00 88.81 121 VAL A CA 1
ATOM 1020 C C . VAL A 1 121 ? 5.578 14.764 2.682 1.00 88.81 121 VAL A C 1
ATOM 1022 O O . VAL A 1 121 ? 6.481 15.032 1.897 1.00 88.81 121 VAL A O 1
ATOM 1025 N N . LEU A 1 122 ? 5.697 13.795 3.594 1.00 86.38 122 LEU A N 1
ATOM 1026 C CA . LEU A 1 122 ? 6.927 13.011 3.763 1.00 86.38 122 LEU A CA 1
ATOM 1027 C C . LEU A 1 122 ? 7.319 12.266 2.482 1.00 86.38 122 LEU A C 1
ATOM 1029 O O . LEU A 1 122 ? 8.497 12.234 2.121 1.00 86.38 122 LEU A O 1
ATOM 1033 N N . TRP A 1 123 ? 6.327 11.727 1.769 1.00 81.62 123 TRP A N 1
ATOM 1034 C CA . TRP A 1 123 ? 6.543 11.078 0.481 1.00 81.62 123 TRP A CA 1
ATOM 1035 C C . TRP A 1 123 ? 7.048 12.060 -0.586 1.00 81.62 123 TRP A C 1
ATOM 1037 O O . TRP A 1 123 ? 8.004 11.747 -1.295 1.00 81.62 123 TRP A O 1
ATOM 1047 N N . PHE A 1 124 ? 6.466 13.262 -0.662 1.00 83.94 124 PHE A N 1
ATOM 1048 C CA . PHE A 1 124 ? 6.875 14.298 -1.615 1.00 83.94 124 PHE A CA 1
ATOM 1049 C C . PHE A 1 124 ? 8.300 14.810 -1.356 1.00 83.94 124 PHE A C 1
ATOM 1051 O O . PHE A 1 124 ? 9.082 14.954 -2.292 1.00 83.94 124 PHE A O 1
ATOM 1058 N N . PHE A 1 125 ? 8.670 15.010 -0.088 1.00 86.06 125 PHE A N 1
ATOM 1059 C CA . PHE A 1 125 ? 10.023 15.417 0.315 1.00 86.06 125 PHE A CA 1
ATOM 1060 C C . PHE A 1 125 ? 11.059 14.282 0.256 1.00 86.06 125 PHE A C 1
ATOM 1062 O O . PHE A 1 125 ? 12.221 14.502 0.587 1.00 86.06 125 PHE A O 1
ATOM 1069 N N . GLN A 1 126 ? 10.660 13.076 -0.165 1.00 80.19 126 GLN A N 1
ATOM 1070 C CA . GLN A 1 126 ? 11.518 11.891 -0.240 1.00 80.19 126 GLN A CA 1
ATOM 1071 C C . GLN A 1 126 ? 12.263 11.601 1.070 1.00 80.19 126 GLN A C 1
ATOM 1073 O O . GLN A 1 126 ? 13.429 11.202 1.057 1.00 80.19 126 GLN A O 1
ATOM 1078 N N . PHE A 1 127 ? 11.593 11.773 2.211 1.00 80.25 127 PHE A N 1
ATOM 1079 C CA . PHE A 1 127 ? 12.210 11.493 3.501 1.00 80.25 127 PHE A CA 1
ATOM 1080 C C . PHE A 1 127 ? 12.513 9.992 3.620 1.00 80.25 127 PHE A C 1
ATOM 1082 O O . PHE A 1 127 ? 11.597 9.160 3.594 1.00 80.25 127 PHE A O 1
ATOM 1089 N N . ARG A 1 128 ? 13.807 9.657 3.719 1.00 74.81 128 ARG A N 1
ATOM 1090 C CA . ARG A 1 128 ? 14.318 8.287 3.828 1.00 74.81 128 ARG A CA 1
ATOM 1091 C C . ARG A 1 128 ? 15.207 8.140 5.066 1.00 74.81 128 ARG A C 1
ATOM 1093 O O . ARG A 1 128 ? 16.210 8.819 5.211 1.00 74.81 128 ARG A O 1
ATOM 1100 N N . THR A 1 129 ? 14.829 7.207 5.923 1.00 75.00 129 THR A N 1
ATOM 1101 C CA . THR A 1 129 ? 15.585 6.594 7.021 1.00 75.00 129 THR A CA 1
ATOM 1102 C C . THR A 1 129 ? 16.145 5.239 6.578 1.00 75.00 129 THR A C 1
ATOM 1104 O O . THR A 1 129 ? 15.541 4.560 5.749 1.00 75.00 129 THR A O 1
ATOM 1107 N N . ASP A 1 130 ? 17.280 4.811 7.117 1.00 67.00 130 ASP A N 1
ATOM 1108 C CA . ASP A 1 130 ? 17.989 3.640 6.575 1.00 67.00 130 ASP A CA 1
ATOM 1109 C C . ASP A 1 130 ? 17.306 2.291 6.853 1.00 67.00 130 ASP A C 1
ATOM 1111 O O . ASP A 1 130 ? 17.501 1.330 6.107 1.00 67.00 130 ASP A O 1
ATOM 1115 N N . HIS A 1 131 ? 16.491 2.196 7.908 1.00 67.62 131 HIS A N 1
ATOM 1116 C CA . HIS A 1 131 ? 15.973 0.901 8.368 1.00 67.62 131 HIS A CA 1
ATOM 1117 C C . HIS A 1 131 ? 14.475 0.844 8.665 1.00 67.62 131 HIS A C 1
ATOM 1119 O O . HIS A 1 131 ? 13.946 -0.261 8.675 1.00 67.62 131 HIS A O 1
ATOM 1125 N N . LEU A 1 132 ? 13.797 1.976 8.906 1.00 70.06 132 LEU A N 1
ATOM 1126 C CA . LEU A 1 132 ? 12.418 1.980 9.429 1.00 70.06 132 LEU A CA 1
ATOM 1127 C C . LEU A 1 132 ? 11.420 2.789 8.587 1.00 70.06 132 LEU A C 1
ATOM 1129 O O . LEU A 1 132 ? 10.360 3.184 9.074 1.00 70.06 132 LEU A O 1
ATOM 1133 N N . ASN A 1 133 ? 11.745 3.073 7.324 1.00 79.50 133 ASN A N 1
ATOM 1134 C CA . ASN A 1 133 ? 10.864 3.874 6.472 1.00 79.50 133 ASN A CA 1
ATOM 1135 C C . ASN A 1 133 ? 9.498 3.242 6.300 1.00 79.50 133 ASN A C 1
ATOM 1137 O O . ASN A 1 133 ? 8.481 3.873 6.580 1.00 79.50 133 ASN A O 1
ATOM 1141 N N . ASP A 1 134 ? 9.480 2.008 5.805 1.00 79.94 134 ASP A N 1
ATOM 1142 C CA . ASP A 1 134 ? 8.246 1.334 5.434 1.00 79.94 134 ASP A CA 1
ATOM 1143 C C . ASP A 1 134 ? 7.332 1.152 6.662 1.00 79.94 134 ASP A C 1
ATOM 1145 O O . ASP A 1 134 ? 6.110 1.263 6.549 1.00 79.94 134 ASP A O 1
ATOM 1149 N N . GLU A 1 135 ? 7.900 0.942 7.853 1.00 82.88 135 GLU A N 1
ATOM 1150 C CA . GLU A 1 135 ? 7.181 0.873 9.123 1.00 82.88 135 GLU A CA 1
ATOM 1151 C C . GLU A 1 135 ? 6.578 2.223 9.523 1.00 82.88 135 GLU A C 1
ATOM 1153 O O . GLU A 1 135 ? 5.396 2.278 9.867 1.00 82.88 135 GLU A O 1
ATOM 1158 N N . ILE A 1 136 ? 7.349 3.315 9.450 1.00 85.12 136 ILE A N 1
ATOM 1159 C CA . ILE A 1 136 ? 6.864 4.666 9.777 1.00 85.12 136 ILE A CA 1
ATOM 1160 C C . ILE A 1 136 ? 5.712 5.048 8.844 1.00 85.12 136 ILE A C 1
ATOM 1162 O O . ILE A 1 136 ? 4.650 5.467 9.314 1.00 85.12 136 ILE A O 1
ATOM 1166 N N . TYR A 1 137 ? 5.876 4.843 7.534 1.00 86.19 137 TYR A N 1
ATOM 1167 C CA . TYR A 1 137 ? 4.810 5.095 6.567 1.00 86.19 137 TYR A CA 1
ATOM 1168 C C . TYR A 1 137 ? 3.589 4.210 6.843 1.00 86.19 137 TYR A C 1
ATOM 1170 O O . TYR A 1 137 ? 2.470 4.718 6.818 1.00 86.19 137 TYR A O 1
ATOM 1178 N N . ALA A 1 138 ? 3.767 2.927 7.177 1.00 85.81 138 ALA A N 1
ATOM 1179 C CA . ALA A 1 138 ? 2.651 2.035 7.501 1.00 85.81 138 ALA A CA 1
ATOM 1180 C C . ALA A 1 138 ? 1.834 2.524 8.709 1.00 85.81 138 ALA A C 1
ATOM 1182 O O . ALA A 1 138 ? 0.601 2.485 8.671 1.00 85.81 138 ALA A O 1
ATOM 1183 N N . VAL A 1 139 ? 2.495 3.022 9.761 1.00 86.88 139 VAL A N 1
ATOM 1184 C CA . VAL A 1 139 ? 1.813 3.618 10.920 1.00 86.88 139 VAL A CA 1
ATOM 1185 C C . VAL A 1 139 ? 1.034 4.862 10.494 1.00 86.88 139 VAL A C 1
ATOM 1187 O O . VAL A 1 139 ? -0.164 4.952 10.764 1.00 86.88 139 VAL A O 1
ATOM 1190 N N . LEU A 1 140 ? 1.684 5.799 9.798 1.00 87.00 140 LEU A N 1
ATOM 1191 C CA . LEU A 1 140 ? 1.062 7.053 9.370 1.00 87.00 140 LEU A CA 1
ATOM 1192 C C . LEU A 1 140 ? -0.149 6.811 8.463 1.00 87.00 140 LEU A C 1
ATOM 1194 O O . LEU A 1 140 ? -1.225 7.344 8.725 1.00 87.00 140 LEU A O 1
ATOM 1198 N N . PHE A 1 141 ? -0.020 5.939 7.460 1.00 86.69 141 PHE A N 1
ATOM 1199 C CA . PHE A 1 141 ? -1.131 5.575 6.581 1.00 86.69 141 PHE A CA 1
ATOM 1200 C C . PHE A 1 141 ? -2.281 4.904 7.338 1.00 86.69 141 PHE A C 1
ATOM 1202 O O . PHE A 1 141 ? -3.443 5.182 7.035 1.00 86.69 141 PHE A O 1
ATOM 1209 N N . ALA A 1 142 ? -2.000 4.066 8.341 1.00 85.31 142 ALA A N 1
ATOM 1210 C CA . ALA A 1 142 ? -3.048 3.445 9.147 1.00 85.31 142 ALA A CA 1
ATOM 1211 C C . ALA A 1 142 ? -3.882 4.487 9.917 1.00 85.31 142 ALA A C 1
ATOM 1213 O O . ALA A 1 142 ? -5.111 4.372 9.960 1.00 85.31 142 ALA A O 1
ATOM 1214 N N . PHE A 1 143 ? -3.246 5.527 10.471 1.00 85.38 143 PHE A N 1
ATOM 1215 C CA . PHE A 1 143 ? -3.951 6.653 11.095 1.00 85.38 143 PHE A CA 1
ATOM 1216 C C . PHE A 1 143 ? -4.735 7.483 10.072 1.00 85.38 143 PHE A C 1
ATOM 1218 O O . PHE A 1 143 ? -5.904 7.789 10.317 1.00 85.38 143 PHE A O 1
ATOM 1225 N N . SER A 1 144 ? -4.152 7.789 8.909 1.00 85.38 144 SER A N 1
ATOM 1226 C CA . SER A 1 144 ? -4.843 8.529 7.844 1.00 85.38 144 SER A CA 1
ATOM 1227 C C . SER A 1 144 ? -6.106 7.816 7.377 1.00 85.38 144 SER A C 1
ATOM 1229 O O . SER A 1 144 ? -7.164 8.436 7.294 1.00 85.38 144 SER A O 1
ATOM 1231 N N . ILE A 1 145 ? -6.032 6.505 7.129 1.00 83.19 145 ILE A N 1
ATOM 1232 C CA . ILE A 1 145 ? -7.191 5.704 6.717 1.00 83.19 145 ILE A CA 1
ATOM 1233 C C . ILE A 1 145 ? -8.265 5.712 7.807 1.00 83.19 145 ILE A C 1
ATOM 1235 O O . ILE A 1 145 ? -9.446 5.868 7.501 1.00 83.19 145 ILE A O 1
ATOM 1239 N N . TYR A 1 146 ? -7.879 5.565 9.075 1.00 82.69 146 TYR A N 1
ATOM 1240 C CA . TYR A 1 146 ? -8.834 5.599 10.179 1.00 82.69 146 TYR A CA 1
ATOM 1241 C C . TYR A 1 146 ? -9.578 6.935 10.262 1.00 82.69 146 TYR A C 1
ATOM 1243 O O . TYR A 1 146 ? -10.806 6.944 10.344 1.00 82.69 146 TYR A O 1
ATOM 1251 N N . ASN A 1 147 ? -8.846 8.047 10.171 1.00 81.62 147 ASN A N 1
ATOM 1252 C CA . ASN A 1 147 ? -9.408 9.396 10.188 1.00 81.62 147 ASN A CA 1
ATOM 1253 C C . ASN A 1 147 ? -10.396 9.611 9.041 1.00 81.62 147 ASN A C 1
ATOM 1255 O O . ASN A 1 147 ? -11.514 10.071 9.257 1.00 81.62 147 ASN A O 1
ATOM 1259 N N . ILE A 1 148 ? -9.996 9.213 7.835 1.00 80.50 148 ILE A N 1
ATOM 1260 C CA . ILE A 1 148 ? -10.796 9.321 6.618 1.00 80.50 148 ILE A CA 1
ATOM 1261 C C . ILE A 1 148 ? -12.098 8.505 6.736 1.00 80.50 148 ILE A C 1
ATOM 1263 O O . ILE A 1 148 ? -13.156 8.981 6.338 1.00 80.50 148 ILE A O 1
ATOM 1267 N N . VAL A 1 149 ? -12.055 7.308 7.332 1.00 78.69 149 VAL A N 1
ATOM 1268 C CA . VAL A 1 149 ? -13.242 6.448 7.496 1.00 78.69 149 VAL A CA 1
ATOM 1269 C C . VAL A 1 149 ? -14.197 6.934 8.591 1.00 78.69 149 VAL A C 1
ATOM 1271 O O . VAL A 1 149 ? -15.398 6.701 8.490 1.00 78.69 149 VAL A O 1
ATOM 1274 N N . GLN A 1 150 ? -13.690 7.562 9.651 1.00 77.00 150 GLN A N 1
ATOM 1275 C CA . GLN A 1 150 ? -14.527 8.060 10.750 1.00 77.00 150 GLN A CA 1
ATOM 1276 C C . GLN A 1 150 ? -15.102 9.456 10.486 1.00 77.00 150 GLN A C 1
ATOM 1278 O O . GLN A 1 150 ? -15.955 9.914 11.244 1.00 77.00 150 GLN A O 1
ATOM 1283 N N . HIS A 1 151 ? -14.619 10.157 9.458 1.00 76.31 151 HIS A N 1
ATOM 1284 C CA . HIS A 1 151 ? -15.022 11.530 9.201 1.00 76.31 151 HIS A CA 1
ATOM 1285 C C . HIS A 1 151 ? -16.515 11.603 8.818 1.00 76.31 151 HIS A C 1
ATOM 1287 O O . HIS A 1 151 ? -16.908 11.024 7.804 1.00 76.31 151 HIS A O 1
ATOM 1293 N N . PRO A 1 152 ? -17.357 12.354 9.556 1.00 69.19 152 PRO A N 1
ATOM 1294 C CA . PRO A 1 152 ? -18.815 12.322 9.381 1.00 69.19 152 PRO A CA 1
ATOM 1295 C C . PRO A 1 152 ? -19.274 12.814 8.001 1.00 69.19 152 PRO A C 1
ATOM 1297 O O . PRO A 1 152 ? -20.261 12.325 7.460 1.00 69.19 152 PRO A O 1
ATOM 1300 N N . ASN A 1 153 ? -18.536 13.753 7.402 1.00 68.94 153 ASN A N 1
ATOM 1301 C CA . ASN A 1 153 ? -18.905 14.330 6.105 1.00 68.94 153 ASN A CA 1
ATOM 1302 C C . ASN A 1 153 ? -18.474 13.465 4.909 1.00 68.94 153 ASN A C 1
ATOM 1304 O O . ASN A 1 153 ? -18.946 13.691 3.798 1.00 68.94 153 ASN A O 1
ATOM 1308 N N . ILE A 1 154 ? -17.570 12.496 5.104 1.00 68.62 154 ILE A N 1
ATOM 1309 C CA . ILE A 1 154 ? -16.972 11.730 4.006 1.00 68.62 154 ILE A CA 1
ATOM 1310 C C . ILE A 1 154 ? -17.501 10.295 4.068 1.00 68.62 154 ILE A C 1
ATOM 1312 O O . ILE A 1 154 ? -16.972 9.435 4.765 1.00 68.62 154 ILE A O 1
ATOM 1316 N N . HIS A 1 155 ? -18.555 10.022 3.301 1.00 67.50 155 HIS A N 1
ATOM 1317 C CA . HIS A 1 155 ? -19.111 8.677 3.168 1.00 67.50 155 HIS A CA 1
ATOM 1318 C C . HIS A 1 155 ? -18.370 7.909 2.070 1.00 67.50 155 HIS A C 1
ATOM 1320 O O . HIS A 1 155 ? -18.596 8.115 0.881 1.00 67.50 155 HIS A O 1
ATOM 1326 N N . ILE A 1 156 ? -17.465 7.013 2.469 1.00 67.19 156 ILE A N 1
ATOM 1327 C CA . ILE A 1 156 ? -16.576 6.302 1.529 1.00 67.19 156 ILE A CA 1
ATOM 1328 C C . ILE A 1 156 ? -17.137 4.942 1.100 1.00 67.19 156 ILE A C 1
ATOM 1330 O O . ILE A 1 156 ? -16.602 4.299 0.198 1.00 67.19 156 ILE A O 1
ATOM 1334 N N . ASP A 1 157 ? -18.260 4.504 1.674 1.00 69.69 157 ASP A N 1
ATOM 1335 C CA . ASP A 1 157 ? -18.896 3.226 1.323 1.00 69.69 157 ASP A CA 1
ATOM 1336 C C . ASP A 1 157 ? -19.728 3.285 0.025 1.00 69.69 157 ASP A C 1
ATOM 1338 O O . ASP A 1 157 ? -20.827 2.731 -0.092 1.00 69.69 157 ASP A O 1
ATOM 1342 N N . ASN A 1 158 ? -19.181 3.948 -0.990 1.00 77.31 158 ASN A N 1
ATOM 1343 C CA . ASN A 1 158 ? -19.773 4.005 -2.315 1.00 77.31 158 ASN A CA 1
ATOM 1344 C C . ASN A 1 158 ? -19.425 2.739 -3.110 1.00 77.31 158 ASN A C 1
ATOM 1346 O O . ASN A 1 158 ? -18.382 2.104 -2.916 1.00 77.31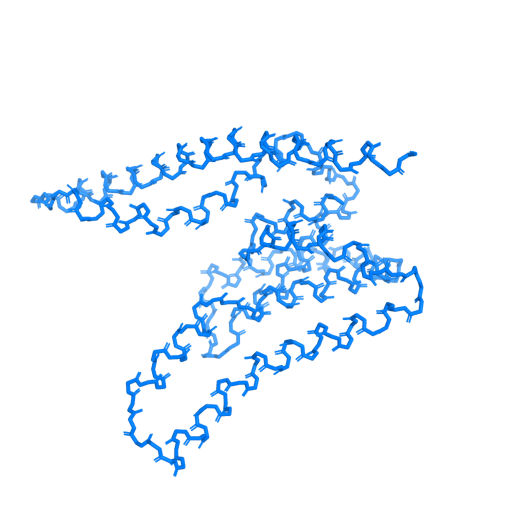 158 ASN A O 1
ATOM 1350 N N . SER A 1 159 ? -20.306 2.372 -4.043 1.00 74.94 159 SER A N 1
ATOM 1351 C CA . SER A 1 159 ? -20.110 1.235 -4.954 1.00 74.94 159 SER A CA 1
ATOM 1352 C C . SER A 1 159 ? -18.781 1.322 -5.712 1.00 74.94 159 SER A C 1
ATOM 1354 O O . SER A 1 159 ? -18.107 0.307 -5.880 1.00 74.94 159 SER A O 1
ATOM 1356 N N . ILE A 1 160 ? -18.375 2.539 -6.085 1.00 77.12 160 ILE A N 1
ATOM 1357 C CA . ILE A 1 160 ? -17.117 2.839 -6.776 1.00 77.12 160 ILE A CA 1
ATOM 1358 C C . ILE A 1 160 ? -15.912 2.488 -5.900 1.00 77.12 160 ILE A C 1
ATOM 1360 O O . ILE A 1 160 ? -15.044 1.742 -6.340 1.00 77.12 160 ILE A O 1
ATOM 1364 N N . THR A 1 161 ? -15.866 2.943 -4.644 1.00 73.31 161 THR A N 1
ATOM 1365 C CA . THR A 1 161 ? -14.735 2.648 -3.747 1.00 73.31 161 THR A CA 1
ATOM 1366 C C . THR A 1 161 ? -14.630 1.158 -3.441 1.00 73.31 161 THR A C 1
ATOM 1368 O O . THR A 1 161 ? -13.534 0.598 -3.415 1.00 73.31 161 THR A O 1
ATOM 1371 N N . ARG A 1 162 ? -15.774 0.481 -3.277 1.00 71.19 162 ARG A N 1
ATOM 1372 C CA . ARG A 1 162 ? -15.814 -0.980 -3.145 1.00 71.19 162 ARG A CA 1
ATOM 1373 C C . ARG A 1 162 ? -15.304 -1.684 -4.397 1.00 71.19 162 ARG A C 1
ATOM 1375 O O . ARG A 1 162 ? -14.644 -2.705 -4.271 1.00 71.19 162 ARG A O 1
ATOM 1382 N N . PHE A 1 163 ? -15.602 -1.178 -5.587 1.00 73.94 163 PHE A N 1
ATOM 1383 C CA . PHE A 1 163 ? -15.095 -1.736 -6.839 1.00 73.94 163 PHE A CA 1
ATOM 1384 C C . PHE A 1 163 ? -13.584 -1.502 -6.996 1.00 73.94 163 PHE A C 1
ATOM 1386 O O . PHE A 1 163 ? -12.842 -2.456 -7.233 1.00 73.94 163 PHE A O 1
ATOM 1393 N N . LEU A 1 164 ? -13.110 -0.275 -6.751 1.00 72.56 164 LEU A N 1
ATOM 1394 C CA . LEU A 1 164 ? -11.687 0.080 -6.778 1.00 72.56 164 LEU A CA 1
ATOM 1395 C C . LEU A 1 164 ? -10.868 -0.771 -5.805 1.00 72.56 164 LEU A C 1
ATOM 1397 O O . LEU A 1 164 ? -9.834 -1.307 -6.191 1.00 72.56 164 LEU A O 1
ATOM 1401 N N . GLY A 1 165 ? -11.346 -0.952 -4.571 1.00 69.75 165 GLY A N 1
ATOM 1402 C CA . GLY A 1 165 ? -10.652 -1.757 -3.565 1.00 69.75 165 GLY A CA 1
ATOM 1403 C C . GLY A 1 165 ? -10.573 -3.250 -3.904 1.00 69.75 165 GLY A C 1
ATOM 1404 O O . GLY A 1 165 ? -9.697 -3.941 -3.388 1.00 69.75 165 GLY A O 1
ATOM 1405 N N . LYS A 1 166 ? -11.465 -3.761 -4.761 1.00 72.62 166 LYS A N 1
ATOM 1406 C CA . LYS A 1 166 ? -11.423 -5.152 -5.235 1.00 72.62 166 LYS A CA 1
ATOM 1407 C C . LYS A 1 166 ? -10.465 -5.320 -6.416 1.00 72.62 166 LYS A C 1
ATOM 1409 O O . LYS A 1 166 ? -9.733 -6.305 -6.464 1.00 72.62 166 LYS A O 1
ATOM 1414 N N . ILE A 1 167 ? -10.418 -4.343 -7.324 1.00 77.94 167 ILE A N 1
ATOM 1415 C CA . ILE A 1 167 ? -9.480 -4.342 -8.457 1.00 77.94 167 ILE A CA 1
ATOM 1416 C C . ILE A 1 167 ? -8.045 -4.052 -8.005 1.00 77.94 167 ILE A C 1
ATOM 1418 O O . ILE A 1 167 ? -7.118 -4.654 -8.546 1.00 77.94 167 ILE A O 1
ATOM 1422 N N . SER A 1 168 ? -7.842 -3.194 -6.997 1.00 76.81 168 SER A N 1
ATOM 1423 C CA . SER A 1 168 ? -6.504 -2.806 -6.522 1.00 76.81 168 SER A CA 1
ATOM 1424 C C . SER A 1 168 ? -5.640 -4.007 -6.138 1.00 76.81 168 SER A C 1
ATOM 1426 O O . SER A 1 168 ? -4.432 -4.009 -6.377 1.00 76.81 168 SER A O 1
ATOM 1428 N N . TYR A 1 169 ? -6.260 -5.069 -5.613 1.00 73.25 169 TYR A N 1
ATOM 1429 C CA . TYR A 1 169 ? -5.552 -6.305 -5.310 1.00 73.25 169 TYR A CA 1
ATOM 1430 C C . TYR A 1 169 ? -5.016 -7.011 -6.555 1.00 73.25 169 TYR A C 1
ATOM 1432 O O . TYR A 1 169 ? -3.860 -7.434 -6.564 1.00 73.25 169 TYR A O 1
ATOM 1440 N N . GLY A 1 170 ? -5.850 -7.137 -7.590 1.00 73.75 170 GLY A N 1
ATOM 1441 C CA . GLY A 1 170 ? -5.431 -7.717 -8.862 1.00 73.75 170 GLY A CA 1
ATOM 1442 C C . GLY A 1 170 ? -4.264 -6.929 -9.444 1.00 73.75 170 GLY A C 1
ATOM 1443 O O . GLY A 1 170 ? -3.254 -7.524 -9.814 1.00 73.75 170 GLY A O 1
ATOM 1444 N N . ILE A 1 171 ? -4.355 -5.594 -9.409 1.00 78.81 171 ILE A N 1
ATOM 1445 C CA . ILE A 1 171 ? -3.309 -4.725 -9.955 1.00 78.81 171 ILE A CA 1
ATOM 1446 C C . ILE A 1 171 ? -1.989 -5.026 -9.253 1.00 78.81 171 ILE A C 1
ATOM 1448 O O . ILE A 1 171 ? -1.006 -5.314 -9.923 1.00 78.81 1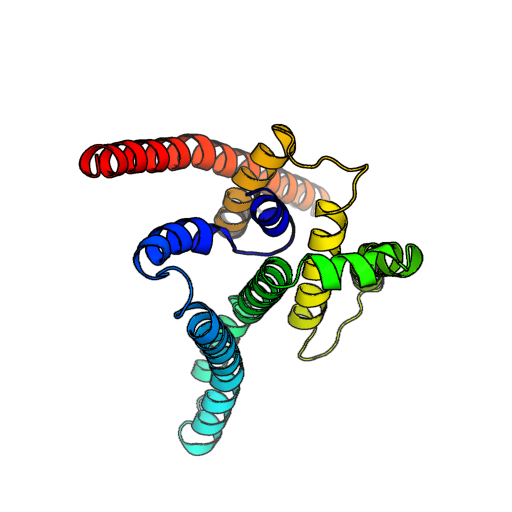71 ILE A O 1
ATOM 1452 N N . TYR A 1 172 ? -1.966 -5.056 -7.920 1.00 76.62 172 TYR A N 1
ATOM 1453 C CA . TYR A 1 172 ? -0.746 -5.347 -7.167 1.00 76.62 172 TYR A CA 1
ATOM 1454 C C . TYR A 1 172 ? -0.137 -6.722 -7.493 1.00 76.62 172 TYR A C 1
ATOM 1456 O O . TYR A 1 172 ? 1.070 -6.817 -7.719 1.00 76.62 172 TYR A O 1
ATOM 1464 N N . LEU A 1 173 ? -0.957 -7.779 -7.526 1.00 77.44 173 LEU A N 1
ATOM 1465 C CA . LEU A 1 173 ? -0.472 -9.139 -7.776 1.00 77.44 173 LEU A CA 1
ATOM 1466 C C . LEU A 1 173 ? 0.098 -9.305 -9.183 1.00 77.44 173 LEU A C 1
ATOM 1468 O O . LEU A 1 173 ? 1.174 -9.876 -9.357 1.00 77.44 173 LEU A O 1
ATOM 1472 N N . TYR A 1 174 ? -0.638 -8.838 -10.189 1.00 83.31 174 TYR A N 1
ATOM 1473 C CA . TYR A 1 174 ? -0.290 -9.090 -11.580 1.00 83.31 174 TYR A CA 1
ATOM 1474 C C . TYR A 1 174 ? 0.713 -8.080 -12.128 1.00 83.31 174 TYR A C 1
ATOM 1476 O O . TYR A 1 174 ? 1.412 -8.409 -13.081 1.00 83.31 174 TYR A O 1
ATOM 1484 N N . HIS A 1 175 ? 0.841 -6.891 -11.531 1.00 84.50 175 HIS A N 1
ATOM 1485 C CA . HIS A 1 175 ? 1.736 -5.845 -12.027 1.00 84.50 175 HIS A CA 1
ATOM 1486 C C . HIS A 1 175 ? 3.171 -6.325 -12.216 1.00 84.50 175 HIS A C 1
ATOM 1488 O O . HIS A 1 175 ? 3.699 -6.196 -13.315 1.00 84.50 175 HIS A O 1
ATOM 1494 N N . TRP A 1 176 ? 3.776 -6.962 -11.213 1.00 81.69 176 TRP A N 1
ATOM 1495 C CA . TRP A 1 176 ? 5.153 -7.456 -11.328 1.00 81.69 176 TRP A CA 1
ATOM 1496 C C . TRP A 1 176 ? 5.323 -8.502 -12.435 1.00 81.69 176 TRP A C 1
ATOM 1498 O O . TRP A 1 176 ? 6.288 -8.449 -13.195 1.00 81.69 176 TRP A O 1
ATOM 1508 N N . ILE A 1 177 ? 4.362 -9.418 -12.569 1.00 86.69 177 ILE A N 1
ATOM 1509 C CA . ILE A 1 177 ? 4.378 -10.457 -13.607 1.00 86.69 177 ILE A CA 1
ATOM 1510 C C . ILE A 1 177 ? 4.266 -9.812 -14.993 1.00 86.69 177 ILE A C 1
ATOM 1512 O O . ILE A 1 177 ? 5.028 -10.141 -15.899 1.00 86.69 177 ILE A O 1
ATOM 1516 N N . ILE A 1 178 ? 3.351 -8.856 -15.146 1.00 89.56 178 ILE A N 1
ATOM 1517 C CA . ILE A 1 178 ? 3.092 -8.149 -16.402 1.00 89.56 178 ILE A CA 1
ATOM 1518 C C . ILE A 1 178 ? 4.290 -7.295 -16.811 1.00 89.56 178 ILE A C 1
ATOM 1520 O O . ILE A 1 178 ? 4.648 -7.293 -17.984 1.00 89.56 178 ILE A O 1
ATOM 1524 N N . VAL A 1 179 ? 4.944 -6.624 -15.861 1.00 88.69 179 VAL A N 1
ATOM 1525 C CA . VAL A 1 179 ? 6.179 -5.870 -16.112 1.00 88.69 179 VAL A CA 1
ATOM 1526 C C . VAL A 1 179 ? 7.260 -6.793 -16.675 1.00 88.69 179 VAL A C 1
ATOM 1528 O O . VAL A 1 179 ? 7.826 -6.489 -17.721 1.00 88.69 179 VAL A O 1
ATOM 1531 N N . ILE A 1 180 ? 7.512 -7.943 -16.039 1.00 88.94 180 ILE A N 1
ATOM 1532 C CA . ILE A 1 180 ? 8.536 -8.900 -16.494 1.00 88.94 180 ILE A CA 1
ATOM 1533 C C . ILE A 1 180 ? 8.222 -9.419 -17.903 1.00 88.94 180 ILE A C 1
ATOM 1535 O O . ILE A 1 180 ? 9.116 -9.517 -18.744 1.00 88.94 180 ILE A O 1
ATOM 1539 N N . VAL A 1 181 ? 6.954 -9.738 -18.166 1.00 90.69 181 VAL A N 1
ATOM 1540 C CA . VAL A 1 181 ? 6.487 -10.213 -19.471 1.00 90.69 181 VAL A CA 1
ATOM 1541 C C . VAL A 1 181 ? 6.673 -9.124 -20.530 1.00 90.69 181 VAL A C 1
ATOM 1543 O O . VAL A 1 181 ? 7.358 -9.349 -21.523 1.00 90.69 181 VAL A O 1
ATOM 1546 N N . LEU A 1 182 ? 6.136 -7.923 -20.319 1.00 90.12 182 LEU A N 1
ATOM 1547 C CA . LEU A 1 182 ? 6.159 -6.860 -21.326 1.00 90.12 182 LEU A CA 1
ATOM 1548 C C . LEU A 1 182 ? 7.568 -6.345 -21.619 1.00 90.12 182 LEU A C 1
ATOM 1550 O O . LEU A 1 182 ? 7.886 -6.118 -22.781 1.00 90.12 182 LEU A O 1
ATOM 1554 N N . VAL A 1 183 ? 8.438 -6.242 -20.612 1.00 89.38 183 VAL A N 1
ATOM 1555 C CA . VAL A 1 183 ? 9.849 -5.871 -20.819 1.00 89.38 183 VAL A CA 1
ATOM 1556 C C . VAL A 1 183 ? 10.590 -6.911 -21.667 1.00 89.38 183 VAL A C 1
ATOM 1558 O O . VAL A 1 183 ? 11.515 -6.558 -22.393 1.00 89.38 183 VAL A O 1
ATOM 1561 N N . ARG A 1 184 ? 10.200 -8.191 -21.600 1.00 89.19 184 ARG A N 1
ATOM 1562 C CA . ARG A 1 184 ? 10.799 -9.255 -22.418 1.00 89.19 184 ARG A CA 1
ATOM 1563 C C . ARG A 1 184 ? 10.266 -9.274 -23.853 1.00 89.19 184 ARG A C 1
ATOM 1565 O O . ARG A 1 184 ? 11.026 -9.607 -24.755 1.00 89.19 184 ARG A O 1
ATOM 1572 N N . TYR A 1 185 ? 8.984 -8.970 -24.058 1.00 89.75 185 TYR A N 1
ATOM 1573 C CA . TYR A 1 185 ? 8.339 -9.082 -25.373 1.00 89.75 185 TYR A CA 1
ATOM 1574 C C . TYR A 1 185 ? 8.366 -7.795 -26.204 1.00 89.75 185 TYR A C 1
ATOM 1576 O O . TYR A 1 185 ? 8.284 -7.884 -27.426 1.00 89.75 185 TYR A O 1
ATOM 1584 N N . ILE A 1 186 ? 8.472 -6.615 -25.587 1.00 86.88 186 ILE A N 1
ATOM 1585 C CA . ILE A 1 186 ? 8.558 -5.348 -26.322 1.00 86.88 186 ILE A CA 1
ATOM 1586 C C . ILE A 1 186 ? 10.024 -5.118 -26.723 1.00 86.88 186 ILE A C 1
ATOM 1588 O O . ILE A 1 186 ? 10.868 -4.920 -25.845 1.00 86.88 186 ILE A O 1
ATOM 1592 N N . PRO A 1 187 ? 10.360 -5.140 -28.027 1.00 84.88 187 PRO A N 1
ATOM 1593 C CA . PRO A 1 187 ? 11.720 -4.882 -28.473 1.00 84.88 187 PRO A CA 1
ATOM 1594 C C . PRO A 1 187 ? 12.110 -3.429 -28.189 1.00 84.88 187 PRO A C 1
ATOM 1596 O O . PRO A 1 187 ? 11.288 -2.513 -28.272 1.00 84.88 187 PRO A O 1
ATOM 1599 N N . LYS A 1 188 ? 13.388 -3.212 -27.866 1.00 85.12 188 LYS A N 1
ATOM 1600 C CA . LYS A 1 188 ? 13.934 -1.863 -27.693 1.00 85.12 188 LYS A CA 1
ATOM 1601 C C . LYS A 1 188 ? 13.850 -1.122 -29.027 1.00 85.12 188 LYS A C 1
ATOM 1603 O O . LYS A 1 188 ? 14.329 -1.630 -30.035 1.00 85.12 188 LYS A O 1
ATOM 1608 N N . MET A 1 189 ? 13.235 0.055 -29.018 1.00 85.00 189 MET A N 1
ATOM 1609 C CA . MET A 1 189 ? 13.190 0.950 -30.177 1.00 85.00 189 MET A CA 1
ATOM 1610 C C . MET A 1 189 ? 14.318 1.979 -30.069 1.00 85.00 189 MET A C 1
ATOM 1612 O O . MET A 1 189 ? 14.688 2.356 -28.956 1.00 85.00 189 MET A O 1
ATOM 1616 N N . ASP A 1 190 ? 14.806 2.482 -31.205 1.00 82.50 190 ASP A N 1
ATOM 1617 C CA . ASP A 1 190 ? 15.883 3.487 -31.244 1.00 82.50 190 ASP A CA 1
ATOM 1618 C C . ASP A 1 190 ? 15.497 4.781 -30.508 1.00 82.50 190 ASP A C 1
ATOM 1620 O O . ASP A 1 190 ? 16.312 5.411 -29.833 1.00 82.50 190 ASP A O 1
ATOM 1624 N N . ASN A 1 191 ? 14.211 5.145 -30.556 1.00 89.81 191 ASN A N 1
ATOM 1625 C CA . ASN A 1 191 ? 13.668 6.278 -29.816 1.00 89.81 191 ASN A CA 1
ATOM 1626 C C . ASN A 1 191 ? 13.285 5.883 -28.384 1.00 89.81 191 ASN A C 1
ATOM 1628 O O . ASN A 1 191 ? 12.176 5.409 -28.125 1.00 89.81 191 ASN A O 1
ATOM 1632 N N . ILE A 1 192 ? 14.177 6.179 -27.436 1.00 89.12 192 ILE A N 1
ATOM 1633 C CA . ILE A 1 192 ? 14.020 5.891 -25.998 1.00 89.12 192 ILE A CA 1
ATOM 1634 C C . ILE A 1 192 ? 12.713 6.472 -25.427 1.00 89.12 192 ILE A C 1
ATOM 1636 O O . ILE A 1 192 ? 12.030 5.816 -24.640 1.00 89.12 192 ILE A O 1
ATOM 1640 N N . ALA A 1 193 ? 12.335 7.689 -25.831 1.00 88.62 193 ALA A N 1
ATOM 1641 C CA . ALA A 1 193 ? 11.117 8.342 -25.346 1.00 88.62 193 ALA A CA 1
ATOM 1642 C C . ALA A 1 193 ? 9.841 7.604 -25.788 1.00 88.62 193 ALA A C 1
ATOM 1644 O O . ALA A 1 193 ? 8.942 7.377 -24.978 1.00 88.62 193 ALA A O 1
ATOM 1645 N N . ILE A 1 194 ? 9.792 7.182 -27.056 1.00 89.81 194 ILE A N 1
ATOM 1646 C CA . ILE A 1 194 ? 8.660 6.435 -27.620 1.00 89.81 194 ILE A CA 1
ATOM 1647 C C . ILE A 1 194 ? 8.593 5.047 -26.982 1.00 89.81 194 ILE A C 1
ATOM 1649 O O . ILE A 1 194 ? 7.521 4.622 -26.559 1.00 89.81 194 ILE A O 1
ATOM 1653 N N . TYR A 1 195 ? 9.741 4.383 -26.825 1.00 90.56 195 TYR A N 1
ATOM 1654 C CA . TYR A 1 195 ? 9.832 3.093 -26.146 1.00 90.56 195 TYR A CA 1
ATOM 1655 C C . TYR A 1 195 ? 9.274 3.153 -24.717 1.00 90.56 195 TYR A C 1
ATOM 1657 O O . TYR A 1 195 ? 8.425 2.339 -24.361 1.00 90.56 195 TYR A O 1
ATOM 1665 N N . ASN A 1 196 ? 9.680 4.141 -23.911 1.00 90.38 196 ASN A N 1
ATOM 1666 C CA . ASN A 1 196 ? 9.191 4.287 -22.535 1.00 90.38 196 ASN A CA 1
ATOM 1667 C C . ASN A 1 196 ? 7.684 4.568 -22.481 1.00 90.38 196 ASN A C 1
ATOM 1669 O O . ASN A 1 196 ? 6.981 4.004 -21.642 1.00 90.38 196 ASN A O 1
ATOM 1673 N N . LEU A 1 197 ? 7.173 5.414 -23.381 1.00 92.12 197 LEU A N 1
ATOM 1674 C CA . LEU A 1 197 ? 5.748 5.735 -23.446 1.00 92.12 197 LEU A CA 1
ATOM 1675 C C . LEU A 1 197 ? 4.921 4.492 -23.801 1.00 92.12 197 LEU A C 1
ATOM 1677 O O . LEU A 1 197 ? 3.935 4.192 -23.123 1.00 92.12 197 LEU A O 1
ATOM 1681 N N . VAL A 1 198 ? 5.349 3.727 -24.808 1.00 91.81 198 VAL A N 1
ATOM 1682 C CA . VAL A 1 198 ? 4.702 2.471 -25.216 1.00 91.81 198 VAL A CA 1
ATOM 1683 C C . VAL A 1 198 ? 4.782 1.428 -24.102 1.00 91.81 198 VAL A C 1
ATOM 1685 O O . VAL A 1 198 ? 3.773 0.814 -23.768 1.00 91.81 198 VAL A O 1
ATOM 1688 N N . LEU A 1 199 ? 5.945 1.260 -23.471 1.00 90.81 199 LEU A N 1
ATOM 1689 C CA . LEU A 1 199 ? 6.143 0.287 -22.400 1.00 90.81 199 LEU A CA 1
ATOM 1690 C C . LEU A 1 199 ? 5.249 0.590 -21.188 1.00 90.81 199 LEU A C 1
ATOM 1692 O O . LEU A 1 199 ? 4.532 -0.293 -20.719 1.00 90.81 199 LEU A O 1
ATOM 1696 N N . TYR A 1 200 ? 5.248 1.828 -20.688 1.00 91.19 200 TYR A N 1
ATOM 1697 C CA . TYR A 1 200 ? 4.452 2.191 -19.512 1.00 91.19 200 TYR A CA 1
ATOM 1698 C C . TYR A 1 200 ? 2.950 2.175 -19.787 1.00 91.19 200 TYR A C 1
ATOM 1700 O O . TYR A 1 200 ? 2.189 1.687 -18.948 1.00 91.19 200 TYR A O 1
ATOM 1708 N N . SER A 1 201 ? 2.517 2.649 -20.959 1.00 92.69 201 SER A N 1
ATOM 1709 C CA . SER A 1 201 ? 1.108 2.559 -21.353 1.00 92.69 201 SER A CA 1
ATOM 1710 C C . SER A 1 201 ? 0.658 1.103 -21.486 1.00 92.69 201 SER A C 1
ATOM 1712 O O . SER A 1 201 ? -0.368 0.738 -20.916 1.00 92.69 201 SER A O 1
ATOM 1714 N N . ALA A 1 202 ? 1.464 0.236 -22.110 1.00 92.00 202 ALA A N 1
ATOM 1715 C CA . ALA A 1 202 ? 1.175 -1.191 -22.217 1.00 92.00 202 ALA A CA 1
ATOM 1716 C C . ALA A 1 202 ? 1.095 -1.875 -20.845 1.00 92.00 202 ALA A C 1
ATOM 1718 O O . ALA A 1 202 ? 0.159 -2.638 -20.602 1.00 92.00 202 ALA A O 1
ATOM 1719 N N . ILE A 1 203 ? 2.023 -1.580 -19.925 1.00 92.38 203 ILE A N 1
ATOM 1720 C CA . ILE A 1 203 ? 2.000 -2.122 -18.557 1.00 92.38 203 ILE A CA 1
ATOM 1721 C C . ILE A 1 203 ? 0.713 -1.705 -17.843 1.00 92.38 203 ILE A C 1
ATOM 1723 O O . ILE A 1 203 ? 0.023 -2.557 -17.279 1.00 92.38 203 ILE A O 1
ATOM 1727 N N . LEU A 1 204 ? 0.349 -0.422 -17.879 1.00 90.38 204 LEU A N 1
ATOM 1728 C CA . LEU A 1 204 ? -0.863 0.075 -17.222 1.00 90.38 204 LEU A CA 1
ATOM 1729 C C . LEU A 1 204 ? -2.137 -0.526 -17.829 1.00 90.38 204 LEU A C 1
ATOM 1731 O O . LEU A 1 204 ? -2.988 -1.032 -17.099 1.00 90.38 204 LEU A O 1
ATOM 1735 N N . SER A 1 205 ? -2.259 -0.558 -19.154 1.00 92.38 205 SER A N 1
ATOM 1736 C CA . SER A 1 205 ? -3.425 -1.146 -19.817 1.00 92.38 205 SER A CA 1
ATOM 1737 C C . SER A 1 205 ? -3.545 -2.647 -19.547 1.00 92.38 205 SER A C 1
ATOM 1739 O O . SER A 1 205 ? -4.620 -3.114 -19.168 1.00 92.38 205 SER A O 1
ATOM 1741 N N . ALA A 1 206 ? -2.450 -3.405 -19.663 1.00 91.75 206 ALA A N 1
ATOM 1742 C CA . ALA A 1 206 ? -2.450 -4.845 -19.416 1.00 91.75 206 ALA A CA 1
ATOM 1743 C C . ALA A 1 206 ? -2.764 -5.173 -17.949 1.00 91.75 206 ALA A C 1
ATOM 1745 O O . ALA A 1 206 ? -3.537 -6.090 -17.673 1.00 91.75 206 ALA A O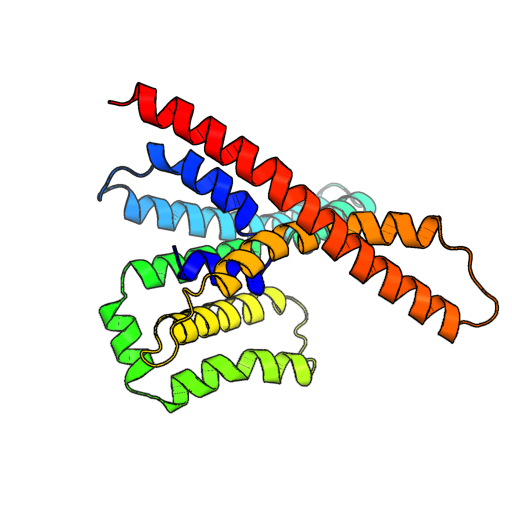 1
ATOM 1746 N N . THR A 1 207 ? -2.215 -4.406 -17.002 1.00 90.81 207 THR A N 1
ATOM 1747 C CA . THR A 1 207 ? -2.499 -4.585 -15.568 1.00 90.81 207 THR A CA 1
ATOM 1748 C C . THR A 1 207 ? -3.949 -4.338 -15.228 1.00 90.81 207 THR A C 1
ATOM 1750 O O . THR A 1 207 ? -4.553 -5.179 -14.562 1.00 90.81 207 THR A O 1
ATOM 1753 N N . ILE A 1 208 ? -4.538 -3.247 -15.713 1.00 88.50 208 ILE A N 1
ATOM 1754 C CA . ILE A 1 208 ? -5.957 -2.953 -15.495 1.00 88.50 208 ILE A CA 1
ATOM 1755 C C . ILE A 1 208 ? -6.822 -4.049 -16.127 1.00 88.50 208 ILE A C 1
ATOM 1757 O O . ILE A 1 208 ? -7.730 -4.563 -15.473 1.00 88.50 208 ILE A O 1
ATOM 1761 N N . PHE A 1 209 ? -6.502 -4.465 -17.355 1.00 90.31 209 PHE A N 1
ATOM 1762 C CA . PHE A 1 209 ? -7.257 -5.481 -18.085 1.00 90.31 209 PHE A CA 1
ATOM 1763 C C . PHE A 1 209 ? -7.236 -6.850 -17.391 1.00 90.31 209 PHE A C 1
ATOM 1765 O O . PHE A 1 209 ? -8.287 -7.432 -17.122 1.00 90.31 209 PHE A O 1
ATOM 1772 N N . ILE A 1 210 ? -6.051 -7.344 -17.022 1.00 88.44 210 ILE A N 1
ATOM 1773 C CA . ILE A 1 210 ? -5.891 -8.633 -16.334 1.00 88.44 210 ILE A CA 1
ATOM 1774 C C . ILE A 1 210 ? -6.530 -8.589 -14.943 1.00 88.44 210 ILE A C 1
ATOM 1776 O O . ILE A 1 210 ? -7.196 -9.542 -14.534 1.00 88.44 210 ILE A O 1
ATOM 1780 N N . SER A 1 211 ? -6.402 -7.468 -14.233 1.00 84.19 211 SER A N 1
ATOM 1781 C CA . SER A 1 211 ? -7.034 -7.292 -12.921 1.00 84.19 211 SER A CA 1
ATOM 1782 C C . SER A 1 211 ? -8.556 -7.297 -13.012 1.00 84.19 211 SER A C 1
ATOM 1784 O O . SER A 1 211 ? -9.219 -7.880 -12.155 1.00 84.19 211 SER A O 1
ATOM 1786 N N . TRP A 1 212 ? -9.116 -6.699 -14.064 1.00 85.44 212 TRP A N 1
ATOM 1787 C CA . TRP A 1 212 ? -10.551 -6.713 -14.325 1.00 85.44 212 TRP A CA 1
ATOM 1788 C C . TRP A 1 212 ? -11.061 -8.122 -14.660 1.00 85.44 212 TRP A C 1
ATOM 1790 O O . TRP A 1 212 ? -12.064 -8.559 -14.096 1.00 85.44 212 TRP A O 1
ATOM 1800 N N . ILE A 1 213 ? -10.333 -8.881 -15.487 1.00 85.56 213 ILE A N 1
ATOM 1801 C CA . ILE A 1 213 ? -10.659 -10.289 -15.775 1.00 85.56 213 ILE A CA 1
ATOM 1802 C C . ILE A 1 213 ? -10.624 -11.123 -14.494 1.00 85.56 213 ILE A C 1
ATOM 1804 O O . ILE A 1 213 ? -11.576 -11.847 -14.198 1.00 85.56 213 ILE A O 1
ATOM 1808 N N . SER A 1 214 ? -9.551 -10.992 -13.712 1.00 82.62 214 SER A N 1
ATOM 1809 C CA . SER A 1 214 ? -9.386 -11.686 -12.434 1.00 82.62 214 SER A CA 1
ATOM 1810 C C . SER A 1 214 ? -10.529 -11.367 -11.467 1.00 82.62 214 SER A C 1
ATOM 1812 O O . SER A 1 214 ? -11.031 -12.245 -10.768 1.00 82.62 214 SER A O 1
ATOM 1814 N N . PHE A 1 215 ? -10.966 -10.111 -11.418 1.00 75.69 215 PHE A N 1
ATOM 1815 C CA . PHE A 1 215 ? -12.086 -9.699 -10.585 1.00 75.69 215 PHE A CA 1
ATOM 1816 C C . PHE A 1 215 ? -13.380 -10.441 -10.956 1.00 75.69 215 PHE A C 1
ATOM 1818 O O . PHE A 1 215 ? -14.061 -10.980 -10.083 1.00 75.69 215 PHE A O 1
ATOM 1825 N N . VAL A 1 216 ? -13.703 -10.533 -12.247 1.00 77.12 216 VAL A N 1
ATOM 1826 C CA . VAL A 1 216 ? -14.936 -11.185 -12.715 1.00 77.12 216 VAL A CA 1
ATOM 1827 C C . VAL A 1 216 ? -14.918 -12.700 -12.472 1.00 77.12 216 VAL A C 1
ATOM 1829 O O . VAL A 1 216 ? -15.954 -13.270 -12.114 1.00 77.12 216 VAL A O 1
ATOM 1832 N N . THR A 1 217 ? -13.768 -13.358 -12.634 1.00 74.31 217 THR A N 1
ATOM 1833 C CA . THR A 1 217 ? -13.639 -14.821 -12.527 1.00 74.31 217 THR A CA 1
ATOM 1834 C C . THR A 1 217 ? -13.508 -15.303 -11.083 1.00 74.31 217 THR A C 1
ATOM 1836 O O . THR A 1 217 ? -14.302 -16.136 -10.635 1.00 74.31 217 THR A O 1
ATOM 1839 N N . TYR A 1 218 ? -12.549 -14.769 -10.323 1.00 66.62 218 TYR A N 1
ATOM 1840 C CA . TYR A 1 218 ? -12.263 -15.258 -8.975 1.00 66.62 218 TYR A CA 1
ATOM 1841 C C . TYR A 1 218 ? -13.345 -14.853 -7.972 1.00 66.62 218 TYR A C 1
ATOM 1843 O O . TYR A 1 218 ? -13.724 -15.664 -7.127 1.00 66.62 218 TYR A O 1
ATOM 1851 N N . GLU A 1 219 ? -13.912 -13.647 -8.067 1.00 63.28 219 GLU A N 1
ATOM 1852 C CA . GLU A 1 219 ? -14.931 -13.218 -7.103 1.00 63.28 219 GLU A CA 1
ATOM 1853 C C . GLU A 1 219 ? -16.224 -14.029 -7.233 1.00 63.28 219 GLU A C 1
ATOM 1855 O O . GLU A 1 219 ? -16.784 -14.466 -6.224 1.00 63.28 219 GLU A O 1
ATOM 1860 N N . ARG A 1 220 ? -16.667 -14.321 -8.465 1.00 64.38 220 ARG A N 1
ATOM 1861 C CA . ARG A 1 220 ? -17.827 -15.198 -8.692 1.00 64.38 220 ARG A CA 1
ATOM 1862 C C . ARG A 1 220 ? -17.568 -16.618 -8.188 1.00 64.38 220 ARG A C 1
ATOM 1864 O O . ARG A 1 220 ? -18.464 -17.210 -7.586 1.00 64.38 220 ARG A O 1
ATOM 1871 N N . PHE A 1 221 ? -16.354 -17.143 -8.369 1.00 67.38 221 PHE A N 1
ATOM 1872 C CA . PHE A 1 221 ? -15.978 -18.472 -7.881 1.00 67.38 221 PHE A CA 1
ATOM 1873 C C . PHE A 1 221 ? -16.028 -18.562 -6.346 1.00 67.38 221 PHE A C 1
ATOM 1875 O O . PHE A 1 221 ? -16.709 -19.431 -5.796 1.00 67.38 221 PHE A O 1
ATOM 1882 N N . PHE A 1 222 ? -15.387 -17.626 -5.638 1.00 65.44 222 PHE A N 1
ATOM 1883 C CA . PHE A 1 222 ? -15.355 -17.628 -4.171 1.00 65.44 222 PHE A CA 1
ATOM 1884 C C . PHE A 1 222 ? -16.725 -17.339 -3.538 1.00 65.44 222 PHE A C 1
ATOM 1886 O O . PHE A 1 222 ? -17.075 -17.957 -2.529 1.00 65.44 222 PHE A O 1
ATOM 1893 N N . LEU A 1 223 ? -17.540 -16.455 -4.127 1.00 64.25 223 LEU A N 1
ATOM 1894 C CA . LEU A 1 223 ? -18.904 -16.199 -3.647 1.00 64.25 223 LEU A CA 1
ATOM 1895 C C . LEU A 1 223 ? -19.807 -17.431 -3.796 1.00 64.25 223 LEU A C 1
ATOM 1897 O O . LEU A 1 223 ? -20.605 -17.715 -2.899 1.00 64.25 223 LEU A O 1
ATOM 1901 N N . ASN A 1 224 ? -19.655 -18.189 -4.883 1.00 63.78 224 ASN A N 1
ATOM 1902 C CA . ASN A 1 224 ? -20.401 -19.428 -5.092 1.00 63.78 224 ASN A CA 1
ATOM 1903 C C . ASN A 1 224 ? -19.951 -20.548 -4.147 1.00 63.78 224 ASN A C 1
ATOM 1905 O O . ASN A 1 224 ? -20.806 -21.263 -3.620 1.00 63.78 224 ASN A O 1
ATOM 1909 N N . LEU A 1 225 ? -18.648 -20.669 -3.858 1.00 68.12 225 LEU A N 1
ATOM 1910 C CA . LEU A 1 225 ? -18.172 -21.595 -2.824 1.00 68.12 225 LEU A CA 1
ATOM 1911 C C . LEU A 1 225 ? -18.761 -21.246 -1.456 1.00 68.12 225 LEU A C 1
ATOM 1913 O O . LEU A 1 225 ? -19.264 -22.124 -0.759 1.00 68.12 225 LEU A O 1
ATOM 1917 N N . LYS A 1 226 ? -18.756 -19.964 -1.078 1.00 60.34 226 LYS A N 1
ATOM 1918 C CA . LYS A 1 226 ? -19.284 -19.532 0.219 1.00 60.34 226 LYS A CA 1
ATOM 1919 C C . LYS A 1 226 ? -20.774 -19.854 0.378 1.00 60.34 226 LYS A C 1
ATOM 1921 O O . LYS A 1 226 ? -21.164 -20.376 1.418 1.00 60.34 226 LYS A O 1
ATOM 1926 N N . LYS A 1 227 ? -21.591 -19.615 -0.657 1.00 64.75 227 LYS A N 1
ATOM 1927 C CA . LYS A 1 227 ? -23.020 -19.979 -0.646 1.00 64.75 227 LYS A CA 1
ATOM 1928 C C . LYS A 1 227 ? -23.239 -21.474 -0.381 1.00 64.75 227 LYS A C 1
ATOM 1930 O O . LYS A 1 227 ? -24.161 -21.825 0.350 1.00 64.75 227 LYS A O 1
ATOM 1935 N N . ARG A 1 228 ? -22.380 -22.351 -0.913 1.00 60.22 228 ARG A N 1
ATOM 1936 C CA . ARG A 1 228 ? -22.463 -23.799 -0.654 1.00 60.22 228 ARG A CA 1
ATOM 1937 C C . ARG A 1 228 ? -22.196 -24.159 0.812 1.00 60.22 228 ARG A C 1
ATOM 1939 O O . ARG A 1 228 ? -22.929 -24.972 1.357 1.00 60.22 228 ARG A O 1
ATOM 1946 N N . TYR A 1 229 ? -21.217 -23.535 1.469 1.00 62.12 229 TYR A N 1
ATOM 1947 C CA . TYR A 1 229 ? -20.886 -23.848 2.869 1.00 62.12 229 TYR A CA 1
ATOM 1948 C C . TYR A 1 229 ? -21.793 -23.164 3.903 1.00 62.12 229 TYR A C 1
ATOM 1950 O O . TYR A 1 229 ? -22.012 -23.733 4.970 1.00 62.12 229 TYR A O 1
ATOM 1958 N N . ASP A 1 230 ? -22.356 -21.989 3.601 1.00 58.91 230 ASP A N 1
ATOM 1959 C CA . ASP A 1 230 ? -23.324 -21.329 4.494 1.00 58.91 230 ASP A CA 1
ATOM 1960 C C . ASP A 1 230 ? -24.678 -22.075 4.526 1.00 58.91 230 ASP A C 1
ATOM 1962 O O . ASP A 1 230 ? -25.375 -22.027 5.536 1.00 58.91 230 ASP A O 1
ATOM 1966 N N . THR A 1 231 ? -25.032 -22.817 3.467 1.00 53.38 231 THR A N 1
ATOM 1967 C CA . THR A 1 231 ? -26.292 -23.591 3.406 1.00 53.38 231 THR A CA 1
ATOM 1968 C C . THR A 1 231 ? -26.229 -24.890 4.223 1.00 53.38 231 THR A C 1
ATOM 1970 O O . THR A 1 231 ? -27.252 -25.353 4.706 1.00 53.38 231 THR A O 1
ATOM 1973 N N 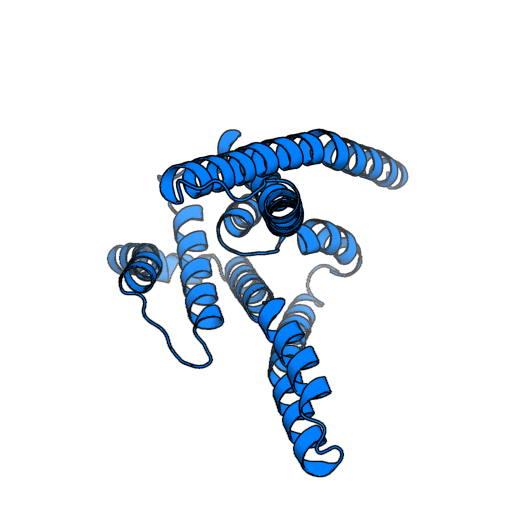. ILE A 1 232 ? -25.034 -25.450 4.448 1.00 55.25 232 ILE A N 1
ATOM 1974 C CA . ILE A 1 232 ? -24.831 -26.685 5.238 1.00 55.25 232 ILE A CA 1
ATOM 1975 C C . ILE A 1 232 ? -24.882 -26.404 6.756 1.00 55.25 232 ILE A C 1
ATOM 1977 O O . ILE A 1 232 ? -24.926 -27.324 7.566 1.00 55.25 232 ILE A O 1
ATOM 1981 N N . LYS A 1 233 ? -24.882 -25.127 7.164 1.00 44.72 233 LYS A N 1
ATOM 1982 C CA . LYS A 1 233 ? -24.847 -24.706 8.572 1.00 44.72 233 LYS A CA 1
ATOM 1983 C C . LYS A 1 233 ? -26.162 -24.100 9.080 1.00 44.72 233 LYS A C 1
ATOM 1985 O O . LYS A 1 233 ? -26.127 -23.337 10.048 1.00 44.72 233 LYS A O 1
ATOM 1990 N N . ARG A 1 234 ? -27.284 -24.404 8.423 1.00 42.41 234 ARG A N 1
ATOM 1991 C CA . ARG A 1 234 ? -28.633 -24.090 8.907 1.00 42.41 234 ARG A CA 1
ATOM 1992 C C . ARG A 1 234 ? -29.311 -25.330 9.452 1.00 42.41 234 ARG A C 1
ATOM 1994 O O . ARG A 1 234 ? -29.214 -26.371 8.772 1.00 42.41 234 ARG A O 1
#

pLDDT: mean 71.28, std 17.22, range [23.36, 92.69]